Protein AF-A0A9P6BZN3-F1 (afdb_monomer_lite)

InterPro domains:
  IPR002889 Carbohydrate-binding WSC [PF01822] (1-63)
  IPR002889 Carbohydrate-binding WSC [PF01822] (89-173)
  IPR002889 Carbohydrate-binding WSC [PS51212] (1-73)
  IPR002889 Carbohydrate-binding WSC [PS51212] (86-183)
  IPR002889 Carbohydrate-binding WSC [SM00321] (86-183)
  IPR051836 Kremen receptor [PTHR24269] (87-193)

Sequence (244 aa):
MTPEVCIVDCGGDGFSYAGVEFGGVRFPFLVRCDHLIANKNLTTDQSQCNMACVGNASETCGAGNRIDIWHDPTVPDPTITTQIGPWKYLGCFADSTSKRILDNPVSVGGILTPQKCFDACKAQGYGVAGLEFASECWCDKFLYLPGDPVPTEEETQFCSMTCNGDSTQFCGGSAYVEIYLDTSVTSVDGCLDLTPRWDFTVKVGLRGSASDANMSATVIRQTDGFGEYLLAVRFRSESRTMSC

Radius of gyration: 33.0 Å; chains: 1; bounding box: 66×51×107 Å

pLDDT: mean 81.7, std 14.54, range [38.84, 97.44]

Structure (mmCIF, N/CA/C/O backbone):
data_AF-A0A9P6BZN3-F1
#
_entry.id   AF-A0A9P6BZN3-F1
#
loop_
_atom_site.group_PDB
_atom_site.id
_atom_site.type_symbol
_atom_site.label_atom_id
_atom_site.label_alt_id
_atom_site.label_comp_id
_atom_site.label_asym_id
_atom_site.label_entity_id
_atom_site.label_seq_id
_atom_site.pdbx_PDB_ins_code
_atom_site.Cartn_x
_atom_site.Cartn_y
_atom_site.Cartn_z
_atom_site.occupancy
_atom_site.B_iso_or_equiv
_atom_site.auth_seq_id
_atom_site.auth_comp_id
_atom_site.auth_asym_id
_atom_site.auth_atom_id
_atom_site.pdbx_PDB_model_num
ATOM 1 N N . MET A 1 1 ? 19.358 -7.861 -25.575 1.00 82.44 1 MET A N 1
ATOM 2 C CA . MET A 1 1 ? 18.096 -7.194 -25.205 1.00 82.44 1 MET A CA 1
ATOM 3 C C . MET A 1 1 ? 18.071 -5.834 -25.884 1.00 82.44 1 MET A C 1
ATOM 5 O O . MET A 1 1 ? 19.154 -5.269 -26.014 1.00 82.44 1 MET A O 1
ATOM 9 N N . THR A 1 2 ? 16.912 -5.361 -26.343 1.00 89.00 2 THR A N 1
ATOM 10 C CA . THR A 1 2 ? 16.673 -3.952 -26.723 1.00 89.00 2 THR A CA 1
ATOM 11 C C . THR A 1 2 ? 15.698 -3.332 -25.717 1.00 89.00 2 THR A C 1
ATOM 13 O O . THR A 1 2 ? 15.044 -4.095 -24.991 1.00 89.00 2 THR A O 1
ATOM 16 N N . PRO A 1 3 ? 15.578 -1.998 -25.637 1.00 87.88 3 PRO A N 1
ATOM 17 C CA . PRO A 1 3 ? 14.581 -1.345 -24.799 1.00 87.88 3 PRO A CA 1
ATOM 18 C C . PRO A 1 3 ? 13.149 -1.814 -25.060 1.00 87.88 3 PRO A C 1
ATOM 20 O O . PRO A 1 3 ? 12.411 -2.068 -24.114 1.00 87.88 3 PRO A O 1
ATOM 23 N N . GLU A 1 4 ? 12.776 -2.011 -26.326 1.00 89.44 4 GLU A N 1
ATOM 24 C CA . GLU A 1 4 ? 11.419 -2.394 -26.739 1.00 89.44 4 GLU A CA 1
ATOM 25 C C . GLU A 1 4 ? 11.074 -3.799 -26.254 1.00 89.44 4 GLU A C 1
ATOM 27 O O . GLU A 1 4 ? 9.974 -4.047 -25.775 1.00 89.44 4 GLU A O 1
ATOM 32 N N . VAL A 1 5 ? 12.026 -4.729 -26.344 1.00 88.94 5 VAL A N 1
ATOM 33 C CA . VAL A 1 5 ? 11.823 -6.079 -25.806 1.00 88.94 5 VAL A CA 1
ATOM 34 C C . VAL A 1 5 ? 11.748 -6.029 -24.281 1.00 88.94 5 VAL A C 1
ATOM 36 O O . VAL A 1 5 ? 10.913 -6.701 -23.690 1.00 88.94 5 VAL A O 1
ATOM 39 N N . CYS A 1 6 ? 12.580 -5.205 -23.642 1.00 88.19 6 CYS A N 1
ATOM 40 C CA . CYS A 1 6 ? 12.607 -5.094 -22.188 1.00 88.19 6 CYS A CA 1
ATOM 41 C C . CYS A 1 6 ? 11.300 -4.532 -21.614 1.00 88.19 6 CYS A C 1
ATOM 43 O O . CYS A 1 6 ? 10.806 -5.047 -20.616 1.00 88.19 6 CYS A O 1
ATOM 45 N N . ILE A 1 7 ? 10.746 -3.488 -22.234 1.00 89.75 7 ILE A N 1
ATOM 46 C CA . ILE A 1 7 ? 9.507 -2.867 -21.766 1.00 89.75 7 ILE A CA 1
ATOM 47 C C . ILE A 1 7 ? 8.293 -3.769 -22.006 1.00 89.75 7 ILE A C 1
ATOM 49 O O . ILE A 1 7 ? 7.435 -3.866 -21.136 1.00 89.75 7 ILE A O 1
ATOM 53 N N . VAL A 1 8 ? 8.260 -4.510 -23.120 1.00 88.44 8 VAL A N 1
ATOM 54 C CA . VAL A 1 8 ? 7.207 -5.505 -23.383 1.00 88.44 8 VAL A CA 1
ATOM 55 C C . VAL A 1 8 ? 7.277 -6.670 -22.392 1.00 88.44 8 VAL A C 1
ATOM 57 O O . VAL A 1 8 ? 6.235 -7.100 -21.899 1.00 88.44 8 VAL A O 1
ATOM 60 N N . ASP A 1 9 ? 8.481 -7.158 -22.069 1.00 87.81 9 ASP A N 1
ATOM 61 C CA . ASP A 1 9 ? 8.670 -8.213 -21.065 1.00 87.81 9 ASP A CA 1
ATOM 62 C C . ASP A 1 9 ? 8.154 -7.748 -19.685 1.00 87.81 9 ASP A C 1
ATOM 64 O O . ASP A 1 9 ? 7.388 -8.468 -19.050 1.00 87.81 9 ASP A O 1
ATOM 68 N N . CYS A 1 10 ? 8.495 -6.526 -19.25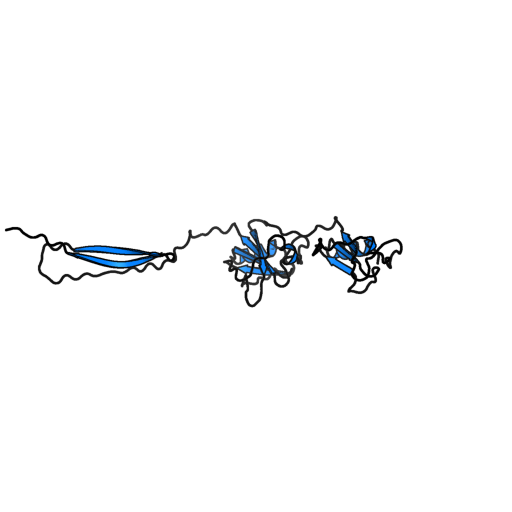1 1.00 88.81 10 CYS A N 1
ATOM 69 C CA . CYS A 1 10 ? 8.006 -5.958 -17.986 1.00 88.81 10 CYS A CA 1
ATOM 70 C C . CYS A 1 10 ? 6.483 -5.716 -17.987 1.00 88.81 10 CYS A C 1
ATOM 72 O O . CYS A 1 10 ? 5.807 -6.008 -16.998 1.00 88.81 10 CYS A O 1
ATOM 74 N N . GLY A 1 11 ? 5.923 -5.245 -19.104 1.00 85.88 11 GLY A N 1
ATOM 75 C CA . GLY A 1 11 ? 4.484 -5.021 -19.248 1.00 85.88 11 GLY A CA 1
ATOM 76 C C . GLY A 1 11 ? 3.656 -6.306 -19.164 1.00 85.88 11 GLY A C 1
ATOM 77 O O . GLY A 1 11 ? 2.522 -6.271 -18.688 1.00 85.88 11 GLY A O 1
ATOM 78 N N . GLY A 1 12 ? 4.225 -7.456 -19.548 1.00 82.69 12 GLY A N 1
ATOM 79 C CA . GLY A 1 12 ? 3.588 -8.770 -19.395 1.00 82.69 12 GLY A CA 1
ATOM 80 C C . GLY A 1 12 ? 3.275 -9.141 -17.941 1.00 82.69 12 GLY A C 1
ATOM 81 O O . GLY A 1 12 ? 2.284 -9.825 -17.688 1.00 82.69 12 GLY A O 1
ATOM 82 N N . ASP A 1 13 ? 4.068 -8.624 -17.002 1.00 79.25 13 ASP A N 1
ATOM 83 C CA . ASP A 1 13 ? 3.899 -8.808 -15.558 1.00 79.25 13 ASP A CA 1
ATOM 84 C C . ASP A 1 13 ? 3.218 -7.593 -14.884 1.00 79.25 13 ASP A C 1
ATOM 86 O O . ASP A 1 13 ? 3.110 -7.530 -13.660 1.00 79.25 13 ASP A O 1
ATOM 90 N N . GLY A 1 14 ? 2.724 -6.628 -15.673 1.00 83.19 14 GLY A N 1
ATOM 91 C CA . GLY A 1 14 ? 1.991 -5.451 -15.192 1.00 83.19 14 GLY A CA 1
ATOM 92 C C . GLY A 1 14 ? 2.862 -4.267 -14.760 1.00 83.19 14 GLY A C 1
ATOM 93 O O . GLY A 1 14 ? 2.340 -3.323 -14.167 1.00 83.19 14 GLY A O 1
ATOM 94 N N . PHE A 1 15 ? 4.166 -4.285 -15.042 1.00 88.25 15 PHE A N 1
ATOM 95 C CA . PHE A 1 15 ? 5.077 -3.177 -14.746 1.00 88.25 15 PHE A CA 1
ATOM 96 C C . PHE A 1 15 ? 5.115 -2.174 -15.904 1.00 88.25 15 PHE A C 1
ATOM 98 O O . PHE A 1 15 ? 5.393 -2.543 -17.044 1.00 88.25 15 PHE A O 1
ATOM 105 N N . SER A 1 16 ? 4.869 -0.898 -15.611 1.00 90.62 16 SER A N 1
ATOM 106 C CA . SER A 1 16 ? 4.901 0.195 -16.592 1.00 90.62 16 SER A CA 1
ATOM 107 C C . SER A 1 16 ? 6.309 0.727 -16.853 1.00 90.62 16 SER A C 1
ATOM 109 O O . SER A 1 16 ? 6.530 1.397 -17.863 1.00 90.62 16 SER A O 1
ATOM 111 N N . TYR A 1 17 ? 7.280 0.412 -15.989 1.00 91.19 17 TYR A N 1
ATOM 112 C CA . TYR A 1 17 ? 8.670 0.825 -16.143 1.00 91.19 17 TYR A CA 1
ATOM 113 C C . TYR A 1 17 ? 9.604 -0.365 -16.332 1.00 91.19 17 TYR A C 1
ATOM 115 O O . TYR A 1 17 ? 9.522 -1.378 -15.635 1.00 91.19 17 TYR A O 1
ATOM 123 N N . ALA A 1 18 ? 10.561 -0.191 -17.240 1.00 91.81 18 ALA A N 1
ATOM 124 C CA . ALA A 1 18 ? 11.657 -1.118 -17.466 1.00 91.81 18 ALA A CA 1
ATOM 125 C C . ALA A 1 18 ? 12.996 -0.385 -17.409 1.00 91.81 18 ALA A C 1
ATOM 127 O O . ALA A 1 18 ? 13.207 0.616 -18.087 1.00 91.81 18 ALA A O 1
ATOM 128 N N . GLY A 1 19 ? 13.920 -0.901 -16.613 1.00 90.50 19 GLY A N 1
ATOM 129 C CA . GLY A 1 19 ? 15.273 -0.399 -16.462 1.00 90.50 19 GLY A CA 1
ATOM 130 C C . GLY A 1 19 ? 16.294 -1.369 -17.049 1.00 90.50 19 GLY A C 1
ATOM 131 O O . GLY A 1 19 ? 16.284 -2.556 -16.713 1.00 90.50 19 GLY A O 1
ATOM 132 N N . VAL A 1 20 ? 17.202 -0.866 -17.886 1.00 89.12 20 VAL A N 1
ATOM 133 C CA . VAL A 1 20 ? 18.304 -1.641 -18.481 1.00 89.12 20 VAL A CA 1
ATOM 134 C C . VAL A 1 20 ? 19.666 -1.078 -18.077 1.00 89.12 20 VAL A C 1
ATOM 136 O O . VAL A 1 20 ? 19.899 0.130 -18.117 1.00 89.12 20 VAL A O 1
ATOM 139 N N . GLU A 1 21 ? 20.583 -1.971 -17.703 1.00 88.94 21 GLU A N 1
ATOM 140 C CA . GLU A 1 21 ? 21.968 -1.639 -17.349 1.00 88.94 21 GLU A CA 1
ATOM 141 C C . GLU A 1 21 ? 22.965 -2.529 -18.121 1.00 88.94 21 GLU A C 1
ATOM 143 O O . GLU A 1 21 ? 22.621 -3.607 -18.622 1.00 88.94 21 GLU A O 1
ATOM 148 N N . PHE A 1 22 ? 24.225 -2.088 -18.217 1.00 86.62 22 PHE A N 1
ATOM 149 C CA . PHE A 1 22 ? 25.348 -2.845 -18.791 1.00 86.62 22 PHE A CA 1
ATOM 150 C C . PHE A 1 22 ? 25.120 -3.371 -20.222 1.00 86.62 22 PHE A C 1
ATOM 152 O O . PHE A 1 22 ? 25.553 -4.471 -20.572 1.00 86.62 22 PHE A O 1
ATOM 159 N N . GLY A 1 23 ? 24.452 -2.602 -21.083 1.00 79.44 23 GLY A N 1
ATOM 160 C CA . GLY A 1 23 ? 24.205 -3.005 -22.471 1.00 79.44 23 GLY A CA 1
ATOM 161 C C . GLY A 1 23 ? 23.076 -4.033 -22.623 1.00 79.44 23 GLY A C 1
ATOM 162 O O . GLY A 1 23 ? 22.936 -4.643 -23.682 1.00 79.44 23 GLY A O 1
ATOM 163 N N . GLY A 1 24 ? 22.262 -4.272 -21.588 1.00 66.69 24 GLY A N 1
ATOM 164 C CA . GLY A 1 24 ? 21.114 -5.182 -21.681 1.00 66.69 24 GLY A CA 1
ATOM 165 C C . GLY A 1 24 ? 21.516 -6.656 -21.817 1.00 66.69 24 GLY A C 1
ATOM 166 O O . GLY A 1 24 ? 20.858 -7.439 -22.516 1.00 66.69 24 GLY A O 1
ATOM 167 N N . VAL A 1 25 ? 22.629 -7.047 -21.191 1.00 69.69 25 VAL A N 1
ATOM 168 C CA . VAL A 1 25 ? 23.002 -8.458 -21.035 1.00 69.69 25 VAL A CA 1
ATOM 169 C C . VAL A 1 25 ? 21.960 -9.168 -20.160 1.00 69.69 25 VAL A C 1
ATOM 171 O O . VAL A 1 25 ? 21.601 -8.699 -19.083 1.00 69.69 25 VAL A O 1
ATOM 174 N N . ARG A 1 26 ? 21.450 -10.315 -20.627 1.00 62.03 26 ARG A N 1
ATOM 175 C CA . ARG A 1 26 ? 20.382 -11.081 -19.961 1.00 62.03 26 ARG A CA 1
ATOM 176 C C . ARG A 1 26 ? 20.947 -11.879 -18.776 1.00 62.03 26 ARG A C 1
ATOM 178 O O . ARG A 1 26 ? 20.980 -13.104 -18.797 1.00 62.03 26 ARG A O 1
ATOM 185 N N . PHE A 1 27 ? 21.429 -11.172 -17.760 1.00 56.41 27 PHE A N 1
ATOM 186 C CA . PHE A 1 27 ? 21.618 -11.716 -16.419 1.00 56.41 27 PHE A CA 1
ATOM 187 C C . PHE A 1 27 ? 20.397 -11.329 -15.576 1.00 56.41 27 PHE A C 1
ATOM 189 O O . PHE A 1 27 ? 19.911 -10.207 -15.721 1.00 56.41 27 PHE A O 1
ATOM 196 N N . PRO A 1 28 ? 19.919 -12.198 -14.667 1.00 57.00 28 PRO A N 1
ATOM 197 C CA . PRO A 1 28 ? 18.736 -11.923 -13.841 1.00 57.00 28 PRO A CA 1
ATOM 198 C C . PRO A 1 28 ? 18.862 -10.652 -12.980 1.00 57.00 28 PRO A C 1
ATOM 200 O O . PRO A 1 28 ? 17.872 -10.172 -12.449 1.00 57.00 28 PRO A O 1
ATOM 203 N N . PHE A 1 29 ? 20.064 -10.077 -12.869 1.00 56.66 29 PHE A N 1
ATOM 204 C CA . PHE A 1 29 ? 20.350 -8.876 -12.091 1.00 56.66 29 PHE A CA 1
ATOM 205 C C . PHE A 1 29 ? 20.478 -7.583 -12.907 1.00 56.66 29 PHE A C 1
ATOM 207 O O . PHE A 1 29 ? 20.809 -6.566 -12.303 1.00 56.66 29 PHE A O 1
ATOM 214 N N . LEU A 1 30 ? 20.228 -7.557 -14.222 1.00 70.75 30 LEU A N 1
ATOM 215 C CA . LEU A 1 30 ? 20.521 -6.375 -15.068 1.00 70.75 30 LEU A CA 1
ATOM 216 C C . LEU A 1 30 ? 19.317 -5.799 -15.834 1.00 70.75 30 LEU A C 1
ATOM 218 O O . LEU A 1 30 ? 19.445 -4.768 -16.491 1.00 70.75 30 LEU A O 1
ATOM 222 N N . VAL A 1 31 ? 18.152 -6.433 -15.693 1.00 78.12 31 VAL A N 1
ATOM 223 C CA . VAL A 1 31 ? 16.845 -5.852 -16.022 1.00 78.12 31 VAL A CA 1
ATOM 224 C C . VAL A 1 31 ? 16.124 -5.548 -14.709 1.00 78.12 31 VAL A C 1
ATOM 226 O O . VAL A 1 31 ? 16.233 -6.311 -13.743 1.00 78.12 31 VAL A O 1
ATOM 229 N N . ARG A 1 32 ? 15.443 -4.408 -14.636 1.00 86.69 32 ARG A N 1
ATOM 230 C CA . ARG A 1 32 ? 14.556 -4.031 -13.529 1.00 86.69 32 ARG A CA 1
ATOM 231 C C . ARG A 1 32 ? 13.180 -3.756 -14.110 1.00 86.69 32 ARG A C 1
ATOM 233 O O . ARG A 1 32 ? 13.092 -2.991 -15.058 1.00 86.69 32 ARG A O 1
ATOM 240 N N . CYS A 1 33 ? 12.145 -4.362 -13.554 1.00 87.81 33 CYS A N 1
ATOM 241 C CA . CYS A 1 33 ? 10.767 -3.995 -13.847 1.00 87.81 33 CYS A CA 1
ATOM 242 C C . CYS A 1 33 ? 10.197 -3.370 -12.583 1.00 87.81 33 CYS A C 1
ATOM 244 O O . CYS A 1 33 ? 10.441 -3.889 -11.492 1.00 87.81 33 CYS A O 1
ATOM 246 N N . ASP A 1 34 ? 9.508 -2.249 -12.724 1.00 88.12 34 ASP A N 1
ATOM 247 C CA . ASP A 1 34 ? 8.913 -1.558 -11.590 1.00 88.12 34 ASP A CA 1
ATOM 248 C C . ASP A 1 34 ? 7.615 -0.870 -12.010 1.00 88.12 34 ASP A C 1
ATOM 250 O O . ASP A 1 34 ? 7.374 -0.599 -13.189 1.00 88.12 34 ASP A O 1
ATOM 254 N N . HIS A 1 35 ? 6.759 -0.611 -11.033 1.00 85.56 35 HIS A N 1
ATOM 255 C CA . HIS A 1 35 ? 5.539 0.161 -11.232 1.00 85.56 35 HIS A CA 1
ATOM 256 C C . HIS A 1 35 ? 5.786 1.655 -11.027 1.00 85.56 35 HIS A C 1
ATOM 258 O O . HIS A 1 35 ? 4.987 2.480 -11.459 1.00 85.56 35 HIS A O 1
ATOM 264 N N . LEU A 1 36 ? 6.879 2.010 -10.345 1.00 83.88 36 LEU A N 1
ATOM 265 C CA . LEU A 1 36 ? 7.232 3.381 -10.012 1.00 83.88 36 LEU A CA 1
ATOM 266 C C . LEU A 1 36 ? 8.745 3.584 -10.097 1.00 83.88 36 LEU A C 1
ATOM 268 O O . LEU A 1 36 ? 9.543 2.685 -9.853 1.00 83.88 36 LEU A O 1
ATOM 272 N N . ILE A 1 37 ? 9.161 4.819 -10.370 1.00 85.12 37 ILE A N 1
ATOM 273 C CA . ILE A 1 37 ? 10.572 5.201 -10.276 1.00 85.12 37 ILE A CA 1
ATOM 274 C C . ILE A 1 37 ? 10.840 5.739 -8.871 1.00 85.12 37 ILE A C 1
ATOM 276 O O . ILE A 1 37 ? 10.597 6.918 -8.585 1.00 85.12 37 ILE A O 1
ATOM 280 N N . ALA A 1 38 ? 11.392 4.891 -8.002 1.00 73.81 38 ALA A N 1
ATOM 281 C CA . ALA A 1 38 ? 11.943 5.342 -6.730 1.00 73.81 38 ALA A CA 1
ATOM 282 C C . ALA A 1 38 ? 13.080 6.352 -6.977 1.00 73.81 38 ALA A C 1
ATOM 284 O O . ALA A 1 38 ? 13.924 6.162 -7.853 1.00 73.81 38 ALA A O 1
ATOM 285 N N . ASN A 1 39 ? 13.128 7.429 -6.189 1.00 77.50 39 ASN A N 1
ATOM 286 C CA . ASN A 1 39 ? 14.175 8.455 -6.269 1.00 77.50 39 ASN A CA 1
ATOM 287 C C . ASN A 1 39 ? 14.320 9.129 -7.648 1.00 77.50 39 ASN A C 1
ATOM 289 O O . ASN A 1 39 ? 15.438 9.358 -8.114 1.00 77.50 39 ASN A O 1
ATOM 293 N N . LYS A 1 40 ? 13.206 9.532 -8.275 1.00 77.12 40 LYS A N 1
ATOM 294 C CA . LYS A 1 40 ? 13.181 10.277 -9.555 1.00 77.12 40 LYS A CA 1
ATOM 295 C C . LYS A 1 40 ? 14.106 11.509 -9.603 1.00 77.12 40 LYS A C 1
ATOM 297 O O . LYS A 1 40 ? 14.452 11.974 -10.680 1.00 77.12 40 LYS A O 1
ATOM 302 N N . ASN A 1 41 ? 14.542 12.018 -8.451 1.00 79.56 41 ASN A N 1
ATOM 303 C CA . ASN A 1 41 ? 15.474 13.141 -8.328 1.00 79.56 41 ASN A CA 1
ATOM 304 C C . ASN A 1 41 ? 16.951 12.780 -8.598 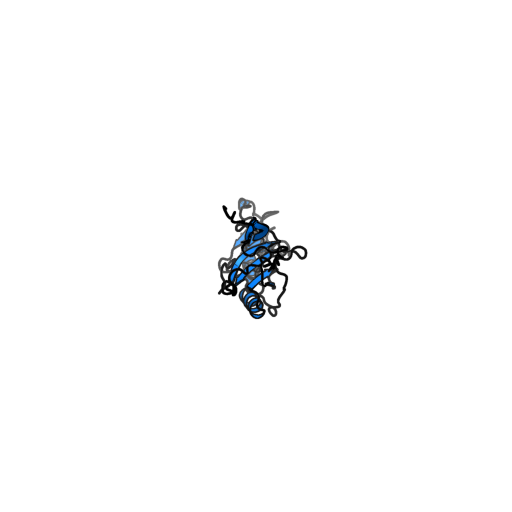1.00 79.56 41 ASN A C 1
ATOM 306 O O . ASN A 1 41 ? 17.786 13.677 -8.663 1.00 79.56 41 ASN A O 1
ATOM 310 N N . LEU A 1 42 ? 17.299 11.497 -8.753 1.00 83.75 42 LEU A N 1
ATOM 311 C CA . LEU A 1 42 ? 18.674 11.027 -8.993 1.00 83.75 42 LEU A CA 1
ATOM 312 C C . LEU A 1 42 ? 19.038 10.930 -10.487 1.00 83.75 42 LEU A C 1
ATOM 314 O O . LEU A 1 42 ? 19.849 10.094 -10.885 1.00 83.75 42 LEU A O 1
ATOM 318 N N . THR A 1 43 ? 18.451 11.776 -11.333 1.00 84.94 43 THR A N 1
ATOM 319 C CA . THR A 1 43 ? 18.752 11.809 -12.771 1.00 84.94 43 THR A CA 1
ATOM 320 C C . THR A 1 43 ? 20.149 12.363 -13.049 1.00 84.94 43 THR A C 1
ATOM 322 O O . THR A 1 43 ? 20.595 13.311 -12.402 1.00 84.94 43 THR A O 1
ATOM 325 N N . THR A 1 44 ? 20.809 11.823 -14.071 1.00 87.62 44 THR A N 1
ATOM 326 C CA . THR A 1 44 ? 22.060 12.350 -14.631 1.00 87.62 44 THR A CA 1
ATOM 327 C C . THR A 1 44 ? 21.896 12.605 -16.131 1.00 87.62 44 THR A C 1
ATOM 329 O O . THR A 1 44 ? 20.837 12.344 -16.697 1.00 87.62 44 THR A O 1
ATOM 332 N N . ASP A 1 45 ? 22.934 13.125 -16.777 1.00 90.06 45 ASP A N 1
ATOM 333 C CA . ASP A 1 45 ? 22.945 13.343 -18.222 1.00 90.06 45 ASP A CA 1
ATOM 334 C C . ASP A 1 45 ? 22.854 12.012 -18.997 1.00 90.06 45 ASP A C 1
ATOM 336 O O . ASP A 1 45 ? 23.598 11.071 -18.704 1.00 90.06 45 ASP A O 1
ATOM 340 N N . GLN A 1 46 ? 21.982 11.954 -20.013 1.00 87.94 46 GLN A N 1
ATOM 341 C CA . GLN A 1 46 ? 21.743 10.760 -20.840 1.00 87.94 46 GLN A CA 1
ATOM 342 C C . GLN A 1 46 ? 23.016 10.237 -21.519 1.00 87.94 46 GLN A C 1
ATOM 344 O O . GLN A 1 46 ? 23.146 9.042 -21.767 1.00 87.94 46 GLN A O 1
ATOM 349 N N . SER A 1 47 ? 24.002 11.099 -21.779 1.00 90.12 47 SER A N 1
ATOM 350 C CA . SER A 1 47 ? 25.300 10.685 -22.326 1.00 90.12 47 SER A CA 1
ATOM 351 C C . SER A 1 47 ? 26.091 9.755 -21.400 1.00 90.12 47 SER A C 1
ATOM 353 O O . SER A 1 47 ? 27.028 9.099 -21.857 1.00 90.12 47 SER A O 1
ATOM 355 N N . GLN A 1 48 ? 25.730 9.671 -20.114 1.00 91.81 48 GLN A N 1
ATOM 356 C CA . GLN A 1 48 ? 26.313 8.714 -19.174 1.00 91.81 48 GLN A CA 1
ATOM 357 C C . GLN A 1 48 ? 25.728 7.304 -19.314 1.00 91.81 48 GLN A C 1
ATOM 359 O O . GLN A 1 48 ? 26.321 6.368 -18.787 1.00 91.81 48 GLN A O 1
ATOM 364 N N . CYS A 1 49 ? 24.622 7.139 -20.037 1.00 91.25 49 CYS A N 1
ATOM 365 C CA . CYS A 1 49 ? 24.042 5.856 -20.412 1.00 91.25 49 CYS A CA 1
ATOM 366 C C . CYS A 1 49 ? 24.424 5.525 -21.859 1.00 91.25 49 CYS A C 1
ATOM 368 O O . CYS A 1 49 ? 23.620 5.633 -22.776 1.00 91.25 49 CYS A O 1
ATOM 370 N N . ASN A 1 50 ? 25.696 5.209 -22.098 1.00 91.88 50 ASN A N 1
ATOM 371 C CA . ASN A 1 50 ? 26.258 5.106 -23.449 1.00 91.88 50 ASN A CA 1
ATOM 372 C C . ASN A 1 50 ? 26.669 3.686 -23.863 1.00 91.88 50 ASN A C 1
ATOM 374 O O . ASN A 1 50 ? 27.320 3.516 -24.896 1.00 91.88 50 ASN A O 1
ATOM 378 N N . MET A 1 51 ? 26.321 2.659 -23.085 1.00 92.44 51 MET A N 1
ATOM 379 C CA . MET A 1 51 ? 26.568 1.282 -23.500 1.00 92.44 51 MET A CA 1
ATOM 380 C C . MET A 1 51 ? 25.543 0.861 -24.545 1.00 92.44 51 MET A C 1
ATOM 382 O O . MET A 1 51 ? 24.339 0.932 -24.316 1.00 92.44 51 MET A O 1
ATOM 386 N N . ALA A 1 52 ? 26.041 0.381 -25.682 1.00 92.62 52 ALA A N 1
ATOM 387 C CA . ALA A 1 52 ? 25.208 -0.143 -26.751 1.00 92.62 52 ALA A CA 1
ATOM 388 C C . ALA A 1 52 ? 24.416 -1.377 -26.287 1.00 92.62 52 ALA A C 1
ATOM 390 O O . ALA A 1 52 ? 24.955 -2.250 -25.595 1.00 92.62 52 ALA A O 1
ATOM 391 N N . CYS A 1 53 ? 23.153 -1.475 -26.692 1.00 91.31 53 CYS A N 1
ATOM 392 C CA . CYS A 1 53 ? 22.328 -2.640 -26.398 1.00 91.31 53 CYS A CA 1
ATOM 393 C C . CYS A 1 53 ? 22.827 -3.891 -27.146 1.00 91.31 53 CYS A C 1
ATOM 395 O O . CYS A 1 53 ? 23.099 -3.856 -28.345 1.00 91.31 53 CYS A O 1
ATOM 397 N N . VAL A 1 54 ? 22.861 -5.049 -26.474 1.00 90.06 54 VAL A N 1
ATOM 398 C CA . VAL A 1 54 ? 23.229 -6.346 -27.086 1.00 90.06 54 VAL A CA 1
ATOM 399 C C . VAL A 1 54 ? 22.285 -6.724 -28.235 1.00 90.06 54 VAL A C 1
ATOM 401 O O . VAL A 1 54 ? 22.693 -7.417 -29.162 1.00 90.06 54 VAL A O 1
ATOM 404 N N . GLY A 1 55 ? 21.012 -6.317 -28.158 1.00 88.19 55 GLY A N 1
ATOM 405 C CA . GLY A 1 55 ? 20.018 -6.597 -29.200 1.00 88.19 55 GLY A CA 1
ATOM 406 C C . GLY A 1 55 ? 20.071 -5.641 -30.394 1.00 88.19 55 GLY A C 1
ATOM 407 O O . GLY A 1 55 ? 19.662 -6.030 -31.483 1.00 88.19 55 GLY A O 1
ATOM 408 N N . ASN A 1 56 ? 20.584 -4.424 -30.197 1.00 91.06 56 ASN A N 1
ATOM 409 C CA . ASN A 1 56 ? 20.683 -3.391 -31.221 1.00 91.06 56 ASN A CA 1
ATOM 410 C C . ASN A 1 56 ? 21.770 -2.375 -30.837 1.00 91.06 56 ASN A C 1
ATOM 412 O O . ASN A 1 56 ? 21.600 -1.577 -29.920 1.00 91.06 56 ASN A O 1
ATOM 416 N N . ALA A 1 57 ? 22.885 -2.365 -31.567 1.00 92.44 57 ALA A N 1
ATOM 417 C CA . ALA A 1 57 ? 24.010 -1.492 -31.238 1.00 92.44 57 ALA A CA 1
ATOM 418 C C . ALA A 1 57 ? 23.746 0.009 -31.492 1.00 92.44 57 ALA A C 1
ATOM 420 O O . ALA A 1 57 ? 24.582 0.838 -31.135 1.00 92.44 57 ALA A O 1
ATOM 421 N N . SER A 1 58 ? 22.626 0.364 -32.130 1.00 92.62 58 SER A N 1
ATOM 422 C CA . SER A 1 58 ? 22.207 1.755 -32.353 1.00 92.62 58 SER A CA 1
ATOM 423 C C . SER A 1 58 ? 21.421 2.359 -31.185 1.00 92.62 58 SER A C 1
ATOM 425 O O . SER A 1 58 ? 21.155 3.557 -31.204 1.00 92.62 58 SER A O 1
ATOM 427 N N . GLU A 1 59 ? 21.069 1.559 -30.180 1.00 90.56 59 GLU A N 1
ATOM 428 C CA . GLU A 1 59 ? 20.350 1.983 -28.976 1.00 90.56 59 GLU A CA 1
ATOM 429 C C . GLU A 1 59 ? 21.261 1.950 -27.747 1.00 90.56 59 GLU A C 1
ATOM 431 O O . GLU A 1 59 ? 22.261 1.222 -27.711 1.00 90.56 59 GLU A O 1
ATOM 436 N N . THR A 1 60 ? 20.893 2.718 -26.720 1.00 91.25 60 THR A N 1
ATOM 437 C CA . THR A 1 60 ? 21.586 2.745 -25.430 1.00 91.25 60 THR A CA 1
ATOM 438 C C . THR A 1 60 ? 20.851 1.914 -24.384 1.00 91.25 60 THR A C 1
ATOM 440 O O . THR A 1 60 ? 19.624 1.924 -24.304 1.00 91.25 60 THR A O 1
ATOM 443 N N . CYS A 1 61 ? 21.619 1.172 -23.589 1.00 91.38 61 CYS A N 1
ATOM 444 C CA . CYS A 1 61 ? 21.128 0.304 -22.526 1.00 91.38 61 CYS A CA 1
ATOM 445 C C . CYS A 1 61 ? 21.932 0.536 -21.236 1.00 91.38 61 CYS A C 1
ATOM 447 O O . CYS A 1 61 ? 22.584 -0.378 -20.711 1.00 91.38 61 CYS A O 1
ATOM 449 N N . GLY A 1 62 ? 21.919 1.780 -20.753 1.00 90.56 62 GLY A N 1
ATOM 450 C CA . GLY A 1 62 ? 22.584 2.191 -19.519 1.00 90.56 62 GLY A CA 1
ATOM 451 C C . GLY A 1 62 ? 24.112 2.262 -19.624 1.00 90.56 62 GLY A C 1
ATOM 452 O O . GLY A 1 62 ? 24.688 2.401 -20.703 1.00 90.56 62 GLY A O 1
ATOM 453 N N . ALA A 1 63 ? 24.786 2.190 -18.478 1.00 91.00 63 ALA A N 1
ATOM 454 C CA . ALA A 1 63 ? 26.232 2.030 -18.318 1.00 91.00 63 ALA A CA 1
ATOM 455 C C . ALA A 1 63 ? 26.550 1.484 -16.911 1.00 91.00 63 ALA A C 1
ATOM 457 O O . ALA A 1 63 ? 25.644 1.177 -16.146 1.00 91.00 63 ALA A O 1
ATOM 458 N N . GLY A 1 64 ? 27.828 1.362 -16.535 1.00 88.25 64 GLY A N 1
ATOM 459 C CA . GLY A 1 64 ? 28.182 0.930 -15.178 1.00 88.25 64 GLY A CA 1
ATOM 460 C C . GLY A 1 64 ? 27.675 1.904 -14.105 1.00 88.25 64 GLY A C 1
ATOM 461 O O . GLY A 1 64 ? 28.102 3.060 -14.072 1.00 88.25 64 GLY A O 1
ATOM 462 N N . ASN A 1 65 ? 26.800 1.432 -13.210 1.00 86.88 65 ASN A N 1
ATOM 463 C CA . ASN A 1 65 ? 26.062 2.228 -12.221 1.00 86.88 65 ASN A CA 1
ATOM 464 C C . ASN A 1 65 ? 25.141 3.291 -12.851 1.00 86.88 65 ASN A C 1
ATOM 466 O O . ASN A 1 65 ? 24.959 4.371 -12.275 1.00 86.88 65 ASN A O 1
ATOM 470 N N . ARG A 1 66 ? 24.622 3.047 -14.057 1.00 90.25 66 ARG A N 1
ATOM 471 C CA . ARG A 1 66 ? 23.710 3.949 -14.778 1.00 90.25 66 ARG A CA 1
ATOM 472 C C . ARG A 1 66 ? 22.630 3.135 -15.468 1.00 90.25 66 ARG A C 1
ATOM 474 O O . ARG A 1 66 ? 22.924 2.383 -16.389 1.00 90.25 66 ARG A O 1
ATOM 481 N N . ILE A 1 67 ? 21.389 3.305 -15.036 1.00 89.56 67 ILE A N 1
ATOM 482 C CA . ILE A 1 67 ? 20.243 2.588 -15.587 1.00 89.56 67 ILE A CA 1
ATOM 483 C C . ILE A 1 67 ? 19.478 3.499 -16.549 1.00 89.56 67 ILE A C 1
ATOM 485 O O . ILE A 1 67 ? 19.129 4.621 -16.184 1.00 89.56 67 ILE A O 1
ATOM 489 N N . ASP A 1 68 ? 19.230 3.022 -17.768 1.00 90.06 68 ASP A N 1
ATOM 490 C CA . ASP A 1 68 ? 18.267 3.658 -18.672 1.00 90.06 68 ASP A CA 1
ATOM 491 C C . ASP A 1 68 ? 16.873 3.157 -18.322 1.00 90.06 68 ASP A C 1
ATOM 493 O O . ASP A 1 68 ? 16.653 1.945 -18.285 1.00 90.06 68 ASP A O 1
ATOM 497 N N . ILE A 1 69 ? 15.947 4.080 -18.062 1.00 90.19 69 ILE A N 1
ATOM 498 C CA . ILE A 1 69 ? 14.569 3.768 -17.676 1.00 90.19 69 ILE A CA 1
ATOM 499 C C . ILE A 1 69 ? 13.631 4.104 -18.833 1.00 90.19 69 ILE A C 1
ATOM 501 O O . ILE A 1 69 ? 13.619 5.224 -19.342 1.00 90.19 69 ILE A O 1
ATOM 505 N N . TRP A 1 70 ? 12.811 3.130 -19.198 1.00 89.31 70 TRP A N 1
ATOM 506 C CA . TRP A 1 70 ? 11.794 3.190 -20.236 1.00 89.31 70 TRP A CA 1
ATOM 507 C C . TRP A 1 70 ? 10.416 3.067 -19.595 1.00 89.31 70 TRP A C 1
ATOM 509 O O . TRP A 1 70 ? 10.269 2.391 -18.579 1.00 89.31 70 TRP A O 1
ATOM 519 N N . HIS A 1 71 ? 9.422 3.730 -20.179 1.00 91.12 71 HIS A N 1
ATOM 520 C CA . HIS A 1 71 ? 8.056 3.777 -19.664 1.00 91.12 71 HIS A CA 1
ATOM 521 C C . HIS A 1 71 ? 7.066 3.416 -20.773 1.00 91.12 71 HIS A C 1
ATOM 523 O O . HIS A 1 71 ? 7.115 4.014 -21.852 1.00 91.12 71 HIS A O 1
ATOM 529 N N . ASP A 1 72 ? 6.172 2.468 -20.497 1.00 90.88 72 ASP A N 1
ATOM 530 C CA . ASP A 1 72 ? 5.041 2.122 -21.352 1.00 90.88 72 ASP A CA 1
ATOM 531 C C . ASP A 1 72 ? 3.754 2.744 -20.794 1.00 90.88 72 ASP A C 1
ATOM 533 O O . ASP A 1 72 ? 3.175 2.217 -19.845 1.00 90.88 72 ASP A O 1
ATOM 537 N N . PRO A 1 73 ? 3.251 3.832 -21.403 1.00 89.19 73 PRO A N 1
ATOM 538 C CA . PRO A 1 73 ? 2.048 4.506 -20.930 1.00 89.19 73 PRO A CA 1
ATOM 539 C C . PRO A 1 73 ? 0.759 3.706 -21.184 1.00 89.19 73 PRO A C 1
ATOM 541 O O . PRO A 1 73 ? -0.322 4.170 -20.822 1.00 89.19 73 PRO A O 1
ATOM 544 N N . THR A 1 74 ? 0.829 2.561 -21.871 1.00 89.12 74 THR A N 1
ATOM 545 C CA . THR A 1 74 ? -0.329 1.685 -22.094 1.00 89.12 74 THR A CA 1
ATOM 546 C C . THR A 1 74 ? -0.610 0.770 -20.905 1.00 89.12 74 THR A C 1
ATOM 548 O O . THR A 1 74 ? -1.744 0.310 -20.757 1.00 89.12 74 THR A O 1
ATOM 551 N N . VAL A 1 75 ? 0.384 0.560 -20.037 1.00 86.38 75 VAL A N 1
ATOM 552 C CA . VAL A 1 75 ? 0.230 -0.117 -18.749 1.00 86.38 75 VAL A CA 1
ATOM 553 C C . VAL A 1 75 ? -0.098 0.951 -17.699 1.00 86.38 75 VAL A C 1
ATOM 555 O O . VAL A 1 75 ? 0.713 1.849 -17.483 1.00 86.38 75 VAL A O 1
ATOM 558 N N . PRO A 1 76 ? -1.281 0.915 -17.062 1.00 85.12 76 PRO A N 1
ATOM 559 C CA . PRO A 1 76 ? -1.629 1.902 -16.048 1.00 85.12 76 PRO A CA 1
ATOM 560 C C . PRO A 1 76 ? -0.695 1.811 -14.841 1.00 85.12 76 PRO A C 1
ATOM 562 O O . PRO A 1 76 ? -0.524 0.730 -14.277 1.00 85.12 76 PRO A O 1
ATOM 565 N N . ASP A 1 77 ? -0.161 2.954 -14.410 1.00 86.31 77 ASP A N 1
ATOM 566 C CA . ASP A 1 77 ? 0.535 3.045 -13.130 1.00 86.31 77 ASP A CA 1
ATOM 567 C C . ASP A 1 77 ? -0.454 2.724 -11.991 1.00 86.31 77 ASP A C 1
ATOM 569 O O . ASP A 1 77 ? -1.569 3.268 -11.971 1.00 86.31 77 ASP A O 1
ATOM 573 N N . PRO A 1 78 ? -0.083 1.859 -11.035 1.00 88.06 78 PRO A N 1
ATOM 574 C CA . PRO A 1 78 ? -0.899 1.612 -9.862 1.00 88.06 78 PRO A CA 1
ATOM 575 C C . PRO A 1 78 ? -1.030 2.867 -9.007 1.00 88.06 78 PRO A C 1
ATOM 577 O O . PRO A 1 78 ? -0.139 3.717 -8.934 1.00 88.06 78 PRO A O 1
ATOM 580 N N . THR A 1 79 ? -2.174 2.979 -8.343 1.00 86.38 79 THR A N 1
ATOM 581 C CA . THR A 1 79 ? -2.496 4.138 -7.511 1.00 86.38 79 THR A CA 1
ATOM 582 C C . THR A 1 79 ? -3.025 3.705 -6.154 1.00 86.38 79 THR A C 1
ATOM 584 O O . THR A 1 79 ? -3.611 2.633 -6.006 1.00 86.38 79 THR A O 1
ATOM 587 N N . ILE A 1 80 ? -2.838 4.573 -5.158 1.00 85.19 80 ILE A N 1
ATOM 588 C CA . ILE A 1 80 ? -3.546 4.466 -3.884 1.00 85.19 80 ILE A CA 1
ATOM 589 C C . ILE A 1 80 ? -4.967 4.975 -4.123 1.00 85.19 80 ILE A C 1
ATOM 591 O O . ILE A 1 80 ? -5.190 6.177 -4.313 1.00 85.19 80 ILE A O 1
ATOM 595 N N . THR A 1 81 ? -5.946 4.075 -4.120 1.00 82.31 81 THR A N 1
ATOM 596 C CA . THR A 1 81 ? -7.344 4.482 -4.260 1.00 82.31 81 THR A CA 1
ATOM 597 C C . THR A 1 81 ? -7.870 4.983 -2.927 1.00 82.31 81 THR A C 1
ATOM 599 O O . THR A 1 81 ? -8.114 4.221 -1.999 1.00 82.31 81 THR A O 1
ATOM 602 N N . THR A 1 82 ? -8.113 6.289 -2.836 1.00 90.38 82 THR A N 1
ATOM 603 C CA . THR A 1 82 ? -8.513 6.928 -1.573 1.00 90.38 82 THR A CA 1
ATOM 604 C C . THR A 1 82 ? -9.915 6.543 -1.089 1.00 90.38 82 THR A C 1
ATOM 606 O O . THR A 1 82 ? -10.225 6.723 0.092 1.00 90.38 82 THR A O 1
ATOM 609 N N . GLN A 1 83 ? -10.763 6.008 -1.975 1.00 93.06 83 GLN A N 1
ATOM 610 C CA . GLN A 1 83 ? -12.128 5.592 -1.659 1.00 93.06 83 GLN A CA 1
ATOM 611 C C . GLN A 1 83 ? -12.587 4.417 -2.537 1.00 93.06 83 GLN A C 1
ATOM 613 O O . GLN A 1 83 ? -12.631 4.536 -3.761 1.00 93.06 83 GLN A O 1
ATOM 618 N N . ILE A 1 84 ? -13.034 3.323 -1.915 1.00 92.75 84 ILE A N 1
ATOM 619 C CA . ILE A 1 84 ? -13.635 2.162 -2.591 1.00 92.75 84 ILE A CA 1
ATOM 620 C C . ILE A 1 84 ? -14.968 1.836 -1.915 1.00 92.75 84 ILE A C 1
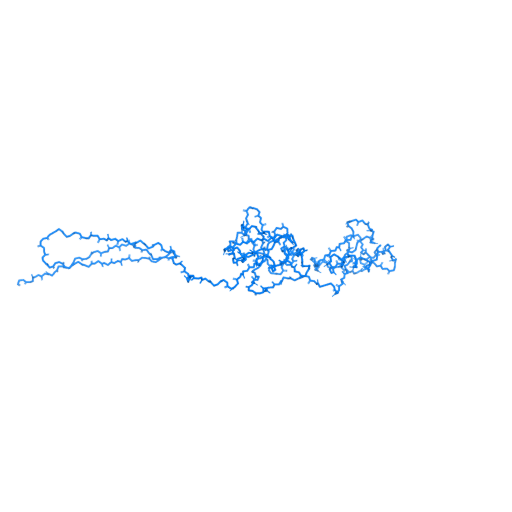ATOM 622 O O . ILE A 1 84 ? -15.025 1.318 -0.799 1.00 92.75 84 ILE A O 1
ATOM 626 N N . GLY A 1 85 ? -16.079 2.166 -2.578 1.00 93.00 85 GLY A N 1
ATOM 627 C CA . GLY A 1 85 ? -17.402 2.035 -1.966 1.00 93.00 85 GLY A CA 1
ATOM 628 C C . GLY A 1 85 ? -17.476 2.838 -0.655 1.00 93.00 85 GLY A C 1
ATOM 629 O O . GLY A 1 85 ? -17.167 4.030 -0.677 1.00 93.00 85 GLY A O 1
ATOM 630 N N . PRO A 1 86 ? -17.869 2.238 0.487 1.00 92.75 86 PRO A N 1
ATOM 631 C CA . PRO A 1 86 ? -17.881 2.930 1.774 1.00 92.75 86 PRO A CA 1
ATOM 632 C C . PRO A 1 86 ? -16.506 2.969 2.467 1.00 92.75 86 PRO A C 1
ATOM 634 O O . PRO A 1 86 ? -16.386 3.590 3.521 1.00 92.75 86 PRO A O 1
ATOM 637 N N . TRP A 1 87 ? -15.473 2.338 1.909 1.00 94.94 87 TRP A N 1
ATOM 638 C CA . TRP A 1 87 ? -14.150 2.254 2.522 1.00 94.94 87 TRP A CA 1
ATOM 639 C C . TRP A 1 87 ? -13.293 3.451 2.140 1.00 94.94 87 TRP A C 1
ATOM 641 O O . TRP A 1 87 ? -13.092 3.724 0.956 1.00 94.94 87 TRP A O 1
ATOM 651 N N . LYS A 1 88 ? -12.794 4.158 3.152 1.00 94.62 88 LYS A N 1
ATOM 652 C CA . LYS A 1 88 ? -11.940 5.334 3.009 1.00 94.62 88 LYS A CA 1
ATOM 653 C C . LYS A 1 88 ? -10.515 5.003 3.430 1.00 94.62 88 LYS A C 1
ATOM 655 O O . LYS A 1 88 ? -10.319 4.511 4.540 1.00 94.62 88 LYS A O 1
ATOM 660 N N . TYR A 1 89 ? -9.546 5.331 2.585 1.00 94.75 89 TYR A N 1
ATOM 661 C CA . TYR A 1 89 ? -8.124 5.224 2.903 1.00 94.75 89 TYR A CA 1
ATOM 662 C C . TYR A 1 89 ? -7.737 6.187 4.034 1.00 94.75 89 TYR A C 1
ATOM 664 O O . TYR A 1 89 ? -8.125 7.362 4.026 1.00 94.75 89 TYR A O 1
ATOM 672 N N . LEU A 1 90 ? -6.984 5.688 5.011 1.00 92.19 90 LEU A N 1
ATOM 673 C CA . LEU A 1 90 ? -6.487 6.455 6.153 1.00 92.19 90 LEU A CA 1
ATOM 674 C C . LEU A 1 90 ? -4.982 6.711 6.101 1.00 92.19 90 LEU A C 1
ATOM 676 O O . LEU A 1 90 ? -4.534 7.673 6.722 1.00 92.19 90 LEU A O 1
ATOM 680 N N . GLY A 1 91 ? -4.225 5.876 5.394 1.00 93.12 91 GLY A N 1
ATOM 681 C CA . GLY A 1 91 ? -2.782 6.032 5.268 1.00 93.12 91 GLY A CA 1
ATOM 682 C C . GLY A 1 91 ? -2.035 4.707 5.166 1.00 93.12 91 GLY A C 1
ATOM 683 O O . GLY A 1 91 ? -2.599 3.633 5.401 1.00 93.12 91 GLY A O 1
ATOM 684 N N . CYS A 1 92 ? -0.750 4.825 4.852 1.00 94.62 92 CYS A N 1
ATOM 685 C CA . CYS A 1 92 ? 0.233 3.754 4.895 1.00 94.62 92 CYS A CA 1
ATOM 686 C C . CYS A 1 92 ? 0.967 3.818 6.236 1.00 94.62 92 CYS A C 1
ATOM 688 O O . CYS A 1 92 ? 1.407 4.887 6.667 1.00 94.62 92 CYS A O 1
ATOM 690 N N . PHE A 1 93 ? 1.108 2.686 6.913 1.00 93.69 93 PHE A N 1
ATOM 691 C CA . PHE A 1 93 ? 1.696 2.632 8.248 1.00 93.69 93 PHE A CA 1
ATOM 692 C C . PHE A 1 93 ? 2.711 1.505 8.347 1.00 93.69 93 PHE A C 1
ATOM 694 O O . PHE A 1 93 ? 2.513 0.445 7.761 1.00 93.69 93 PHE A O 1
ATOM 701 N N . ALA A 1 94 ? 3.780 1.719 9.113 1.00 93.19 94 ALA A N 1
ATOM 702 C CA . ALA A 1 94 ? 4.744 0.662 9.400 1.00 93.19 94 ALA A CA 1
ATOM 703 C C . ALA A 1 94 ? 4.108 -0.426 10.281 1.00 93.19 94 ALA A C 1
ATOM 705 O O . ALA A 1 94 ? 3.642 -0.132 11.384 1.00 93.19 94 ALA A O 1
ATOM 706 N N . ASP A 1 95 ? 4.142 -1.675 9.823 1.00 92.50 95 ASP A N 1
ATOM 707 C CA . ASP A 1 95 ? 3.642 -2.843 10.546 1.00 92.50 95 ASP A CA 1
ATOM 708 C C . ASP A 1 95 ? 4.788 -3.780 10.947 1.00 92.50 95 ASP A C 1
ATOM 710 O O . ASP A 1 95 ? 5.831 -3.880 10.296 1.00 92.50 95 ASP A O 1
ATOM 714 N N . SER A 1 96 ? 4.626 -4.464 12.077 1.00 90.25 96 SER A N 1
ATOM 715 C CA . SER A 1 96 ? 5.536 -5.539 12.461 1.00 90.25 96 SER A CA 1
ATOM 716 C C . SER A 1 96 ? 4.855 -6.518 13.400 1.00 90.25 96 SER A C 1
ATOM 718 O O . SER A 1 96 ? 3.964 -6.159 14.165 1.00 90.25 96 SER A O 1
ATOM 720 N N . THR A 1 97 ? 5.387 -7.734 13.485 1.00 87.44 97 THR A N 1
ATOM 721 C CA . THR A 1 97 ? 4.911 -8.745 14.445 1.00 87.44 97 THR A CA 1
ATOM 722 C C . THR A 1 97 ? 5.018 -8.311 15.913 1.00 87.44 97 THR A C 1
ATOM 724 O O . THR A 1 97 ? 4.330 -8.868 16.762 1.00 87.44 97 THR A O 1
ATOM 727 N N . SER A 1 98 ? 5.865 -7.324 16.228 1.00 86.12 98 SER A N 1
ATOM 728 C CA . SER A 1 98 ? 6.013 -6.761 17.580 1.00 86.12 98 SER A CA 1
ATOM 729 C C . SER A 1 98 ? 5.110 -5.555 17.865 1.00 86.12 98 SER A C 1
ATOM 731 O O . SER A 1 98 ? 4.966 -5.160 19.022 1.00 86.12 98 SER A O 1
ATOM 733 N N . LYS A 1 99 ? 4.535 -4.953 16.819 1.00 85.19 99 LYS A N 1
ATOM 734 C CA . LYS A 1 99 ? 3.721 -3.731 16.854 1.00 85.19 99 LYS A CA 1
ATOM 735 C C . LYS A 1 99 ? 2.664 -3.795 15.752 1.00 85.19 99 LYS A C 1
ATOM 737 O O . LYS A 1 99 ? 2.670 -2.969 14.844 1.00 85.19 99 LYS A O 1
ATOM 742 N N . ARG A 1 100 ? 1.824 -4.826 15.809 1.00 89.06 100 ARG A N 1
ATOM 743 C CA . ARG A 1 100 ? 0.819 -5.071 14.781 1.00 89.06 100 ARG A CA 1
ATOM 744 C C . ARG A 1 100 ? -0.244 -3.974 14.815 1.00 89.06 100 ARG A C 1
ATOM 746 O O . ARG A 1 100 ? -0.673 -3.577 15.899 1.00 89.06 100 ARG A O 1
ATOM 753 N N . ILE A 1 101 ? -0.647 -3.478 13.650 1.00 90.50 101 ILE A N 1
ATOM 754 C CA . ILE A 1 101 ? -1.705 -2.464 13.529 1.00 90.50 101 ILE A CA 1
ATOM 755 C C . ILE A 1 101 ? -3.093 -3.109 13.540 1.00 90.50 101 ILE A C 1
ATOM 757 O O . ILE A 1 101 ? -4.013 -2.568 14.150 1.00 90.50 101 ILE A O 1
ATOM 761 N N . LEU A 1 102 ? -3.241 -4.267 12.890 1.00 93.38 102 LEU A N 1
ATOM 762 C CA . LEU A 1 102 ? -4.484 -5.039 12.833 1.00 93.38 102 LEU A CA 1
ATOM 763 C C . LEU A 1 102 ? -4.217 -6.495 13.218 1.00 93.38 102 LEU A C 1
ATOM 765 O O . LEU A 1 102 ? -3.359 -7.145 12.626 1.00 93.38 102 LEU A O 1
ATOM 769 N N . ASP A 1 103 ? -4.974 -7.033 14.170 1.00 92.88 103 ASP A N 1
ATOM 770 C CA . ASP A 1 103 ? -4.648 -8.335 14.769 1.00 92.88 103 ASP A CA 1
ATOM 771 C C . ASP A 1 103 ? -5.323 -9.534 14.086 1.00 92.88 103 ASP A C 1
ATOM 773 O O . ASP A 1 103 ? -4.947 -10.681 14.344 1.00 92.88 103 ASP A O 1
ATOM 777 N N . ASN A 1 104 ? -6.321 -9.308 13.222 1.00 95.38 104 ASN A N 1
ATOM 778 C CA . ASN A 1 104 ? -7.152 -10.387 12.679 1.00 95.38 104 ASN A CA 1
ATOM 779 C C . ASN A 1 104 ? -6.869 -10.610 11.182 1.00 95.38 104 ASN A C 1
ATOM 781 O O . ASN A 1 104 ? -7.464 -9.927 10.347 1.00 95.38 104 ASN A O 1
ATOM 785 N N . PRO A 1 105 ? -6.006 -11.570 10.804 1.00 95.62 105 PRO A N 1
ATOM 786 C CA . PRO A 1 105 ? -5.810 -11.920 9.404 1.00 95.62 105 PRO A CA 1
ATOM 787 C C . PRO A 1 105 ? -7.034 -12.666 8.868 1.00 95.62 105 PRO A C 1
ATOM 789 O O . PRO A 1 105 ? -7.602 -13.537 9.534 1.00 95.62 105 PRO A O 1
ATOM 792 N N . VAL A 1 106 ? -7.418 -12.366 7.632 1.00 95.88 106 VAL A N 1
ATOM 793 C CA . VAL A 1 106 ? -8.577 -12.955 6.961 1.00 95.88 106 VAL A CA 1
ATOM 794 C C . VAL A 1 106 ? -8.173 -13.526 5.608 1.00 95.88 106 VAL A C 1
ATOM 796 O O . VAL A 1 106 ? -7.503 -12.890 4.802 1.00 95.88 106 VAL A O 1
ATOM 799 N N . SER A 1 107 ? -8.615 -14.752 5.328 1.00 92.94 107 SER A N 1
ATOM 800 C CA . SER A 1 107 ? -8.392 -15.376 4.025 1.00 92.94 107 SER A CA 1
ATOM 801 C C . SER A 1 107 ? -9.440 -14.920 3.009 1.00 92.94 107 SER A C 1
ATOM 803 O O . SER A 1 107 ? -10.638 -15.057 3.245 1.00 92.94 107 SER A O 1
ATOM 805 N N . VAL A 1 108 ? -8.984 -14.452 1.844 1.00 91.31 108 VAL A N 1
ATOM 806 C CA . VAL A 1 108 ? -9.837 -14.020 0.717 1.00 91.31 108 VAL A CA 1
ATOM 807 C C . VAL A 1 108 ? -9.911 -15.047 -0.426 1.00 91.31 108 VAL A C 1
ATOM 809 O O . VAL A 1 108 ? -10.400 -14.743 -1.514 1.00 91.31 108 VAL A O 1
ATOM 812 N N . GLY A 1 109 ? -9.431 -16.277 -0.199 1.00 81.44 109 GLY A N 1
ATOM 813 C CA . GLY A 1 109 ? -9.553 -17.375 -1.166 1.00 81.44 109 GLY A CA 1
ATOM 814 C C . GLY A 1 109 ? -8.620 -17.279 -2.382 1.00 81.44 109 GLY A C 1
ATOM 815 O O . GLY A 1 109 ? -9.047 -17.538 -3.505 1.00 81.44 109 GLY A O 1
ATOM 816 N N . GLY A 1 110 ? -7.348 -16.929 -2.169 1.00 83.38 110 GLY A N 1
ATOM 817 C CA . GLY A 1 110 ? -6.310 -16.916 -3.204 1.00 83.38 110 GLY A CA 1
ATOM 818 C C . GLY A 1 110 ? -5.916 -15.502 -3.620 1.00 83.38 110 GLY A C 1
ATOM 819 O O . GLY A 1 110 ? -5.075 -14.885 -2.980 1.00 83.38 110 GLY A O 1
ATOM 820 N N . ILE A 1 111 ? -6.509 -15.014 -4.707 1.00 90.31 111 ILE A N 1
ATOM 821 C CA . ILE A 1 111 ? -6.154 -13.740 -5.340 1.00 90.31 111 ILE A CA 1
ATOM 822 C C . ILE A 1 111 ? -6.852 -12.564 -4.627 1.00 90.31 111 ILE A C 1
ATOM 824 O O . ILE A 1 111 ? -8.089 -12.475 -4.658 1.00 90.31 111 ILE A O 1
ATOM 828 N N . LEU A 1 112 ? -6.064 -11.671 -4.024 1.00 94.44 112 LEU A N 1
ATOM 829 C CA . LEU A 1 112 ? -6.465 -10.479 -3.280 1.00 94.44 112 LEU A CA 1
ATOM 830 C C . LEU A 1 112 ? -6.745 -9.299 -4.217 1.00 94.44 112 LEU A C 1
ATOM 832 O O . LEU A 1 112 ? -5.929 -8.926 -5.054 1.00 94.44 112 LEU A O 1
ATOM 836 N N . THR A 1 113 ? -7.897 -8.671 -4.008 1.00 94.62 113 THR A N 1
ATOM 837 C CA . THR A 1 113 ? -8.167 -7.294 -4.434 1.00 94.62 113 THR A CA 1
ATOM 838 C C . THR A 1 113 ? -8.616 -6.505 -3.203 1.00 94.62 113 THR A C 1
ATOM 840 O O . THR A 1 113 ? -9.151 -7.129 -2.273 1.00 94.62 113 THR A O 1
ATOM 843 N N . PRO A 1 114 ? -8.479 -5.165 -3.181 1.00 95.56 114 PRO A N 1
ATOM 844 C CA . PRO A 1 114 ? -8.946 -4.354 -2.056 1.00 95.56 114 PRO A CA 1
ATOM 845 C C . PRO A 1 114 ? -10.409 -4.655 -1.706 1.00 95.56 114 PRO A C 1
ATOM 847 O O . PRO A 1 114 ? -10.732 -4.995 -0.570 1.00 95.56 114 PRO A O 1
ATOM 850 N N . GLN A 1 115 ? -11.281 -4.685 -2.723 1.00 94.81 115 GLN A N 1
ATOM 851 C CA . GLN A 1 115 ? -12.707 -4.975 -2.554 1.00 94.81 115 GLN A CA 1
ATOM 852 C C . GLN A 1 115 ? -12.968 -6.337 -1.892 1.00 94.81 115 GLN A C 1
ATOM 854 O O . GLN A 1 115 ? -13.815 -6.430 -1.008 1.00 94.81 115 GLN A O 1
ATOM 859 N N . LYS A 1 116 ? -12.229 -7.393 -2.264 1.00 96.06 116 LYS A N 1
ATOM 860 C CA . LYS A 1 116 ? -12.392 -8.713 -1.634 1.00 96.06 116 LYS A CA 1
ATOM 861 C C . LYS A 1 116 ? -12.011 -8.699 -0.159 1.00 96.06 116 LYS A C 1
ATOM 863 O O . LYS A 1 116 ? -12.688 -9.346 0.636 1.00 96.06 116 LYS A O 1
ATOM 868 N N . CYS A 1 117 ? -10.941 -7.989 0.201 1.00 97.31 117 CYS A N 1
ATOM 869 C CA . CYS A 1 117 ? -10.557 -7.849 1.602 1.00 97.31 117 CYS A CA 1
ATOM 870 C C . CYS A 1 117 ? -11.638 -7.116 2.390 1.00 97.31 117 CYS A C 1
ATOM 872 O O . CYS A 1 117 ? -12.096 -7.594 3.423 1.00 97.31 117 CYS A O 1
ATOM 874 N N . PHE A 1 118 ? -12.119 -6.003 1.844 1.00 96.31 118 PHE A N 1
ATOM 875 C CA . PHE A 1 118 ? -13.160 -5.182 2.446 1.00 96.31 118 PHE A CA 1
ATOM 876 C C . PHE A 1 118 ? -14.461 -5.957 2.661 1.00 96.31 118 PHE A C 1
ATOM 878 O O . PHE A 1 118 ? -15.038 -5.915 3.749 1.00 96.31 118 PHE A O 1
ATOM 885 N N . ASP A 1 119 ? -14.892 -6.732 1.666 1.00 95.31 119 ASP A N 1
ATOM 886 C CA . ASP A 1 119 ? -16.067 -7.596 1.780 1.00 95.31 119 ASP A CA 1
ATOM 887 C C . ASP A 1 119 ? -15.866 -8.690 2.839 1.00 95.31 119 ASP A C 1
ATOM 889 O O . ASP A 1 119 ? -16.777 -8.968 3.623 1.00 95.31 119 ASP A O 1
ATOM 893 N N . ALA A 1 120 ? -14.669 -9.280 2.915 1.00 96.25 120 ALA A N 1
ATOM 894 C CA . ALA A 1 120 ? -14.343 -10.313 3.894 1.00 96.25 120 ALA A CA 1
ATOM 895 C C . ALA A 1 120 ? -14.264 -9.766 5.332 1.00 96.25 120 ALA A C 1
ATOM 897 O O . ALA A 1 120 ? -14.775 -10.409 6.256 1.00 96.25 120 ALA A O 1
ATOM 898 N N . CYS A 1 121 ? -13.693 -8.573 5.527 1.00 96.56 121 CYS A N 1
ATOM 899 C CA . CYS A 1 121 ? -13.697 -7.870 6.809 1.00 96.56 121 CYS A CA 1
ATOM 900 C C . CYS A 1 121 ? -15.132 -7.533 7.230 1.00 96.56 121 CYS A C 1
ATOM 902 O O . CYS A 1 121 ? -15.555 -7.858 8.345 1.00 96.56 121 CYS A O 1
ATOM 904 N N . LYS A 1 122 ? -15.927 -6.970 6.312 1.00 94.81 122 LYS A N 1
ATOM 905 C CA . LYS A 1 122 ? -17.325 -6.610 6.571 1.00 94.81 122 LYS A CA 1
ATOM 906 C C . LYS A 1 122 ? -18.180 -7.816 6.940 1.00 94.81 122 LYS A C 1
ATOM 908 O O . LYS A 1 122 ? -18.963 -7.742 7.885 1.00 94.81 122 LYS A O 1
ATOM 913 N N . ALA A 1 123 ? -18.016 -8.936 6.236 1.00 94.25 123 ALA A N 1
ATOM 914 C CA . ALA A 1 123 ? -18.741 -10.178 6.508 1.00 94.25 123 ALA A CA 1
ATOM 915 C C . ALA A 1 123 ? -18.477 -10.729 7.920 1.00 94.25 123 ALA A C 1
ATOM 917 O O . ALA A 1 123 ? -19.324 -11.427 8.476 1.00 94.25 123 ALA A O 1
ATOM 918 N N . GLN A 1 124 ? -17.333 -10.388 8.516 1.00 93.81 124 GLN A N 1
ATOM 919 C CA . GLN A 1 124 ? -16.959 -10.765 9.881 1.00 93.81 124 GLN A CA 1
ATOM 920 C C . GLN A 1 124 ? -17.255 -9.672 10.922 1.00 93.81 124 GLN A C 1
ATOM 922 O O . GLN A 1 124 ? -16.963 -9.843 12.106 1.00 93.81 124 GLN A O 1
ATOM 927 N N . GLY A 1 125 ? -17.885 -8.566 10.512 1.00 91.75 125 GLY A N 1
ATOM 928 C CA . GLY A 1 125 ? -18.261 -7.467 11.401 1.00 91.75 125 GLY A CA 1
ATOM 929 C C . GLY A 1 125 ? -17.097 -6.555 11.793 1.00 91.75 125 GLY A C 1
ATOM 930 O O . GLY A 1 125 ? -17.150 -5.931 12.854 1.00 91.75 125 GLY A O 1
ATOM 931 N N . TYR A 1 126 ? -16.052 -6.492 10.967 1.00 93.12 126 TYR A N 1
ATOM 932 C CA . TYR A 1 126 ? -14.933 -5.566 11.117 1.00 93.12 126 TYR A CA 1
ATOM 933 C C . TYR A 1 126 ? -15.192 -4.270 10.337 1.00 93.12 126 TYR A C 1
ATOM 935 O O . TYR A 1 126 ? -15.716 -4.304 9.223 1.00 93.12 126 TYR A O 1
ATOM 943 N N . GLY A 1 127 ? -14.834 -3.133 10.939 1.00 92.38 127 GLY A N 1
ATOM 944 C CA . GLY A 1 127 ? -14.966 -1.799 10.338 1.00 92.38 127 GLY A CA 1
ATOM 945 C C . GLY A 1 127 ? -13.644 -1.232 9.821 1.00 92.38 127 GLY A C 1
ATOM 946 O O . GLY A 1 127 ? -13.641 -0.198 9.163 1.00 92.38 127 GLY A O 1
ATOM 947 N N . VAL A 1 128 ? -12.530 -1.901 10.114 1.00 94.31 128 VAL A N 1
ATOM 948 C CA . VAL A 1 128 ? -11.181 -1.539 9.686 1.00 94.31 128 VAL A CA 1
ATOM 949 C C . VAL A 1 128 ? -10.619 -2.691 8.867 1.00 94.31 128 VAL A C 1
ATOM 951 O O . VAL A 1 128 ? -10.756 -3.853 9.257 1.00 94.31 128 VAL A O 1
ATOM 954 N N . ALA A 1 129 ? -10.003 -2.363 7.740 1.00 96.88 129 ALA A N 1
ATOM 955 C CA . ALA A 1 129 ? -9.342 -3.305 6.856 1.00 96.88 129 ALA A CA 1
ATOM 956 C C . ALA A 1 129 ? -7.921 -2.825 6.558 1.00 96.88 129 ALA A C 1
ATOM 958 O O . ALA A 1 129 ? -7.665 -1.622 6.502 1.00 96.88 129 ALA A O 1
ATOM 959 N N . GLY A 1 130 ? -7.020 -3.775 6.358 1.00 96.38 130 GLY A N 1
ATOM 960 C CA . GLY A 1 130 ? -5.630 -3.549 6.018 1.00 96.38 130 GLY A CA 1
ATOM 961 C C . GLY A 1 130 ? -5.189 -4.455 4.885 1.00 96.38 130 GLY A C 1
ATOM 962 O O . GLY A 1 130 ? -5.541 -5.636 4.858 1.00 96.38 130 GLY A O 1
ATOM 963 N N . LEU A 1 131 ? -4.423 -3.892 3.960 1.00 96.62 131 LEU A N 1
ATOM 964 C CA . LEU A 1 131 ? -3.805 -4.618 2.855 1.00 96.62 131 LEU A CA 1
ATOM 965 C C . LEU A 1 131 ? -2.294 -4.631 3.081 1.00 96.62 131 LEU A C 1
ATOM 967 O O . LEU A 1 131 ? -1.696 -3.568 3.252 1.00 96.62 131 LEU A O 1
ATOM 971 N N . GLU A 1 132 ? -1.693 -5.817 3.101 1.00 95.62 132 GLU A N 1
ATOM 972 C CA . GLU A 1 132 ? -0.254 -5.991 3.319 1.00 95.62 132 GLU A CA 1
ATOM 973 C C . GLU A 1 132 ? 0.320 -7.040 2.355 1.00 95.62 132 GLU A C 1
ATOM 975 O O . GLU A 1 132 ? -0.367 -7.967 1.912 1.00 95.62 132 GLU A O 1
ATOM 980 N N . PHE A 1 133 ? 1.599 -6.888 2.005 1.00 94.69 133 PHE A N 1
ATOM 981 C CA . PHE A 1 133 ? 2.379 -7.884 1.270 1.00 94.69 133 PHE A CA 1
ATOM 982 C C . PHE A 1 133 ? 1.723 -8.418 -0.019 1.00 94.69 133 PHE A C 1
ATOM 984 O O . PHE A 1 133 ? 1.770 -9.621 -0.304 1.00 94.69 133 PHE A O 1
ATOM 991 N N . ALA A 1 134 ? 1.075 -7.534 -0.792 1.00 93.75 134 ALA A N 1
ATOM 992 C CA . ALA A 1 134 ? 0.375 -7.821 -2.057 1.00 93.75 134 ALA A CA 1
ATOM 993 C C . ALA A 1 134 ? -0.804 -8.812 -1.981 1.00 93.75 134 ALA A C 1
ATOM 995 O O . ALA A 1 134 ? -1.535 -8.984 -2.961 1.00 93.75 134 ALA A O 1
ATOM 996 N N . SER A 1 135 ? -0.972 -9.522 -0.867 1.00 94.94 135 SER A N 1
ATOM 997 C CA . SER A 1 135 ? -1.788 -10.737 -0.804 1.00 94.94 135 SER A CA 1
ATOM 998 C C . SER A 1 135 ? -2.396 -11.019 0.567 1.00 94.94 135 SER A C 1
ATOM 1000 O O . SER A 1 135 ? -3.236 -11.915 0.682 1.00 94.94 135 SER A O 1
ATOM 1002 N N . GLU A 1 136 ? -2.040 -10.242 1.587 1.00 95.44 136 GLU A N 1
ATOM 1003 C CA . GLU A 1 136 ? -2.590 -10.370 2.926 1.00 95.44 136 GLU A CA 1
ATOM 1004 C C . GLU A 1 136 ? -3.733 -9.380 3.147 1.00 95.44 136 GLU A C 1
ATOM 1006 O O . GLU A 1 136 ? -3.688 -8.217 2.744 1.00 95.44 136 GLU A O 1
ATOM 1011 N N . CYS A 1 137 ? -4.775 -9.878 3.804 1.00 97.44 137 CYS A N 1
ATOM 1012 C CA . CYS A 1 137 ? -5.912 -9.092 4.242 1.00 97.44 137 CYS A CA 1
ATOM 1013 C C . CYS A 1 137 ? -5.989 -9.174 5.761 1.00 97.44 137 CYS A C 1
ATOM 1015 O O . CYS A 1 137 ? -6.057 -10.265 6.333 1.00 97.44 137 CYS A O 1
ATOM 1017 N N . TRP A 1 138 ? -6.002 -8.015 6.398 1.00 96.94 138 TRP A N 1
ATOM 1018 C CA . TRP A 1 138 ? -6.080 -7.861 7.839 1.00 96.94 138 TRP A CA 1
ATOM 1019 C C . TRP A 1 138 ? -7.326 -7.062 8.193 1.00 96.94 138 TRP A C 1
ATOM 1021 O O . TRP A 1 138 ? -7.730 -6.169 7.455 1.00 96.94 138 TRP A O 1
ATOM 1031 N N . CYS A 1 139 ? -7.960 -7.380 9.313 1.00 96.88 139 CYS A N 1
ATOM 1032 C CA . CYS A 1 139 ? -9.201 -6.748 9.726 1.00 96.88 139 CYS A CA 1
ATOM 1033 C C . CYS A 1 139 ? -9.176 -6.424 11.218 1.00 96.88 139 CYS A C 1
ATOM 1035 O O . CYS A 1 139 ? -8.555 -7.126 12.019 1.00 96.88 139 CYS A O 1
ATOM 1037 N N . ASP A 1 140 ? -9.911 -5.391 11.614 1.00 94.38 140 ASP A N 1
ATOM 1038 C CA . ASP A 1 140 ? -10.212 -5.146 13.019 1.00 94.38 140 ASP A CA 1
ATOM 1039 C C . ASP A 1 140 ? -11.505 -4.338 13.197 1.00 94.38 140 ASP A C 1
ATOM 1041 O O . ASP A 1 140 ? -12.084 -3.772 12.266 1.00 94.38 140 ASP A O 1
ATOM 1045 N N . LYS A 1 141 ? -12.023 -4.330 14.421 1.00 89.12 141 LYS A N 1
ATOM 1046 C CA . LYS A 1 141 ? -13.161 -3.501 14.820 1.00 89.12 141 LYS A CA 1
ATOM 1047 C C . LYS A 1 141 ? -12.708 -2.086 15.132 1.00 89.12 141 LYS A C 1
ATOM 1049 O O . LYS A 1 141 ? -13.474 -1.149 14.922 1.00 89.12 141 LYS A O 1
ATOM 1054 N N . PHE A 1 142 ? -11.486 -1.949 15.635 1.00 82.81 142 PHE A N 1
ATOM 1055 C CA . PHE A 1 142 ? -10.918 -0.685 16.069 1.00 82.81 142 PHE A CA 1
ATOM 1056 C C . PHE A 1 142 ? -9.515 -0.534 15.513 1.00 82.81 142 PHE A C 1
ATOM 1058 O O . PHE A 1 142 ? -8.764 -1.497 15.422 1.00 82.81 142 PHE A O 1
ATOM 1065 N N . LEU A 1 143 ? -9.161 0.697 15.173 1.00 80.75 143 LEU A N 1
ATOM 1066 C CA . LEU A 1 143 ? -7.816 1.008 14.739 1.00 80.75 143 LEU A CA 1
ATOM 1067 C C . LEU A 1 143 ? -6.961 1.325 15.969 1.00 80.75 143 LEU A C 1
ATOM 1069 O O . LEU A 1 143 ? -7.186 2.332 16.644 1.00 80.75 143 LEU A O 1
ATOM 1073 N N . TYR A 1 144 ? -5.988 0.466 16.255 1.00 74.19 144 TYR A N 1
ATOM 1074 C CA . TYR A 1 144 ? -4.892 0.767 17.166 1.00 74.19 144 TYR A CA 1
ATOM 1075 C C . TYR A 1 144 ? -3.686 1.139 16.303 1.00 74.19 144 TYR A C 1
ATOM 1077 O O . TYR A 1 144 ? -3.299 0.371 15.433 1.00 74.19 144 TYR A O 1
ATOM 1085 N N . LEU A 1 145 ? -3.111 2.330 16.498 1.00 73.81 145 LEU A N 1
ATOM 1086 C CA . LEU A 1 145 ? -1.969 2.815 15.708 1.00 73.81 145 LEU A CA 1
ATOM 1087 C C . LEU A 1 145 ? -0.680 2.806 16.544 1.00 73.81 145 LEU A C 1
ATOM 1089 O O . LEU A 1 145 ? -0.229 3.866 16.978 1.00 73.81 145 LEU A O 1
ATOM 1093 N N . PRO A 1 146 ? -0.083 1.632 16.827 1.00 69.81 146 PRO A N 1
ATOM 1094 C CA . PRO A 1 146 ? 1.230 1.557 17.460 1.00 69.81 146 PRO A CA 1
ATOM 1095 C C . PRO A 1 146 ? 2.378 1.797 16.467 1.00 69.81 146 PRO A C 1
ATOM 1097 O O . PRO A 1 146 ? 3.517 1.993 16.900 1.00 69.81 146 PRO A O 1
ATOM 1100 N N . GLY A 1 147 ? 2.094 1.715 15.162 1.00 69.19 147 GLY A N 1
ATOM 1101 C CA . GLY A 1 147 ? 3.027 1.971 14.069 1.00 69.19 147 GLY A CA 1
ATOM 1102 C C . GLY A 1 147 ? 3.038 3.439 13.647 1.00 69.19 147 GLY A C 1
ATOM 1103 O O . GLY A 1 147 ? 2.024 4.134 13.744 1.00 69.19 147 GLY A O 1
ATOM 1104 N N . ASP A 1 148 ? 4.194 3.904 13.173 1.00 81.31 148 ASP A N 1
ATOM 1105 C CA . ASP A 1 148 ? 4.350 5.273 12.687 1.00 81.31 148 ASP A CA 1
ATOM 1106 C C . ASP A 1 148 ? 3.696 5.419 11.297 1.00 81.31 148 ASP A C 1
ATOM 1108 O O . ASP A 1 148 ? 3.899 4.553 10.433 1.00 81.31 148 ASP A O 1
ATOM 1112 N N . PRO A 1 149 ? 2.911 6.488 11.056 1.00 89.12 149 PRO A N 1
ATOM 1113 C CA . PRO A 1 149 ? 2.392 6.782 9.728 1.00 89.12 149 PRO A CA 1
ATOM 1114 C C . PRO A 1 149 ? 3.541 7.139 8.787 1.00 89.12 149 PRO A C 1
ATOM 1116 O O . PRO A 1 149 ? 4.453 7.890 9.145 1.00 89.12 149 PRO A O 1
ATOM 1119 N N . VAL A 1 150 ? 3.462 6.646 7.559 1.00 90.38 150 VAL A N 1
ATOM 1120 C CA . VAL A 1 150 ? 4.337 7.078 6.474 1.00 90.38 150 VAL A CA 1
ATOM 1121 C C . VAL A 1 150 ? 3.897 8.478 6.021 1.00 90.38 150 VAL A C 1
ATOM 1123 O O . VAL A 1 150 ? 2.696 8.728 5.886 1.00 90.38 150 VAL A O 1
ATOM 1126 N N . PRO A 1 151 ? 4.826 9.425 5.791 1.00 89.56 151 PRO A N 1
ATOM 1127 C CA . PRO A 1 151 ? 4.482 10.718 5.209 1.00 89.56 151 PRO A CA 1
ATOM 1128 C C . PRO A 1 151 ? 3.777 10.553 3.856 1.00 89.56 151 PRO A C 1
ATOM 1130 O O . PRO A 1 151 ? 4.229 9.772 3.027 1.00 89.56 151 PRO A O 1
ATOM 1133 N N . THR A 1 152 ? 2.721 11.331 3.596 1.00 85.62 152 THR A N 1
ATOM 1134 C CA . THR A 1 152 ? 1.895 11.220 2.373 1.00 85.62 152 THR A CA 1
ATOM 1135 C C . THR A 1 152 ? 2.710 11.226 1.073 1.00 85.62 152 THR A C 1
ATOM 1137 O O . THR A 1 152 ? 2.446 10.447 0.166 1.00 85.62 152 THR A O 1
ATOM 1140 N N . GLU A 1 153 ? 3.750 12.059 0.997 1.00 83.94 153 GLU A N 1
ATOM 1141 C CA . GLU A 1 153 ? 4.625 12.175 -0.184 1.00 83.94 153 GLU A CA 1
ATOM 1142 C C . GLU A 1 153 ? 5.526 10.942 -0.416 1.00 83.94 153 GLU A C 1
ATOM 1144 O O . GLU A 1 153 ? 6.178 10.819 -1.453 1.00 83.94 153 GLU A O 1
ATOM 1149 N N . GLU A 1 154 ? 5.591 10.032 0.556 1.00 86.75 154 GLU A N 1
ATOM 1150 C CA . GLU A 1 154 ? 6.432 8.835 0.542 1.00 86.75 154 GLU A CA 1
ATOM 1151 C C . GLU A 1 154 ? 5.612 7.537 0.560 1.00 86.75 154 GLU A C 1
ATOM 1153 O O . GLU A 1 154 ? 6.188 6.461 0.421 1.00 86.75 154 GLU A O 1
ATOM 1158 N N . GLU A 1 155 ? 4.280 7.596 0.683 1.00 88.75 155 GLU A N 1
ATOM 1159 C CA . GLU A 1 155 ? 3.428 6.401 0.808 1.00 88.75 155 GLU A CA 1
ATOM 1160 C C . GLU A 1 155 ? 3.639 5.418 -0.341 1.00 88.75 155 GLU A C 1
ATOM 1162 O O . GLU A 1 155 ? 3.816 4.226 -0.103 1.00 88.75 155 GLU A O 1
ATOM 1167 N N . THR A 1 156 ? 3.743 5.918 -1.573 1.00 85.94 156 THR A N 1
ATOM 1168 C CA . THR A 1 156 ? 3.981 5.097 -2.769 1.00 85.94 156 THR A CA 1
ATOM 1169 C C . THR A 1 156 ? 5.397 4.519 -2.848 1.00 85.94 156 THR A C 1
ATOM 1171 O O . THR A 1 156 ? 5.721 3.842 -3.816 1.00 85.94 156 THR A O 1
ATOM 1174 N N . GLN A 1 157 ? 6.281 4.806 -1.889 1.00 87.19 157 GLN A N 1
ATOM 1175 C CA . GLN A 1 157 ? 7.588 4.151 -1.763 1.00 87.19 157 GLN A CA 1
ATOM 1176 C C . GLN A 1 157 ? 7.506 2.930 -0.842 1.00 87.19 157 GLN A C 1
ATOM 1178 O O . GLN A 1 157 ? 8.210 1.947 -1.067 1.00 87.19 157 GLN A O 1
ATOM 1183 N N . PHE A 1 158 ? 6.640 2.985 0.173 1.00 91.06 158 PHE A N 1
ATOM 1184 C CA . PHE A 1 158 ? 6.542 1.977 1.228 1.00 91.06 158 PHE A CA 1
ATOM 1185 C C . PHE A 1 158 ? 5.352 1.028 1.041 1.00 91.06 158 PHE A C 1
ATOM 1187 O O . PHE A 1 158 ? 5.520 -0.185 1.157 1.00 91.06 158 PHE A O 1
ATOM 1194 N N . CYS A 1 159 ? 4.179 1.558 0.692 1.00 93.75 159 CYS A N 1
ATOM 1195 C CA . CYS A 1 159 ? 2.995 0.805 0.284 1.00 93.75 159 CYS A CA 1
ATOM 1196 C C . CYS A 1 159 ? 2.901 0.780 -1.248 1.00 93.75 159 CYS A C 1
ATOM 1198 O O . CYS A 1 159 ? 2.060 1.437 -1.855 1.00 93.75 159 CYS A O 1
ATOM 1200 N N . SER A 1 160 ? 3.852 0.089 -1.874 1.00 91.50 160 SER A N 1
ATOM 1201 C CA . SER A 1 160 ? 4.062 0.080 -3.328 1.00 91.50 160 SER A CA 1
ATOM 1202 C C . SER A 1 160 ? 3.924 -1.304 -3.960 1.00 91.50 160 SER A C 1
ATOM 1204 O O . SER A 1 160 ? 4.118 -1.463 -5.167 1.00 91.50 160 SER A O 1
ATOM 1206 N N . MET A 1 161 ? 3.583 -2.326 -3.169 1.00 91.19 161 MET A N 1
ATOM 1207 C CA . MET A 1 161 ? 3.344 -3.665 -3.695 1.00 91.19 161 MET A CA 1
ATOM 1208 C C . MET A 1 161 ? 1.954 -3.719 -4.310 1.00 91.19 161 MET A C 1
ATOM 1210 O O . MET A 1 161 ? 0.958 -3.468 -3.636 1.00 91.19 161 MET A O 1
ATOM 1214 N N . THR A 1 162 ? 1.876 -4.063 -5.589 1.00 92.00 162 THR A N 1
ATOM 1215 C CA . THR A 1 162 ? 0.597 -4.230 -6.272 1.00 92.00 162 THR A CA 1
ATOM 1216 C C . THR A 1 162 ? -0.166 -5.433 -5.743 1.00 92.00 162 THR A C 1
ATOM 1218 O O . THR A 1 162 ? 0.416 -6.439 -5.336 1.00 92.00 162 THR A O 1
ATOM 1221 N N . CYS A 1 163 ? -1.493 -5.345 -5.741 1.00 93.19 163 CYS A N 1
ATOM 1222 C CA . CYS A 1 163 ? -2.328 -6.473 -5.361 1.00 93.19 163 CYS A CA 1
ATOM 1223 C C . CYS A 1 163 ? -2.133 -7.624 -6.353 1.00 93.19 163 CYS A C 1
ATOM 1225 O O . CYS A 1 163 ? -2.238 -7.436 -7.566 1.00 93.19 163 CYS A O 1
ATOM 1227 N N . ASN A 1 164 ? -1.956 -8.849 -5.857 1.00 92.31 164 ASN A N 1
ATOM 1228 C CA . ASN A 1 164 ? -1.789 -10.023 -6.724 1.00 92.31 164 ASN A CA 1
ATOM 1229 C C . ASN A 1 164 ? -3.037 -10.344 -7.582 1.00 92.31 164 ASN A C 1
ATOM 1231 O O . ASN A 1 164 ? -2.981 -11.215 -8.450 1.00 92.31 164 ASN A O 1
ATOM 1235 N N . GLY A 1 165 ? -4.163 -9.669 -7.329 1.00 91.69 165 GLY A N 1
ATOM 1236 C CA . GLY A 1 165 ? -5.395 -9.743 -8.110 1.00 91.69 165 GLY A CA 1
ATOM 1237 C C . GLY A 1 165 ? -5.811 -8.504 -8.860 1.00 91.69 165 GLY A C 1
ATOM 1238 O O . GLY A 1 165 ? -6.813 -8.561 -9.571 1.00 91.69 165 GLY A O 1
ATOM 1239 N N . ASP A 1 166 ? -5.092 -7.407 -8.676 1.00 90.12 166 ASP A N 1
ATOM 1240 C CA . ASP A 1 166 ? -5.360 -6.141 -9.336 1.00 90.12 166 ASP A CA 1
ATOM 1241 C C . ASP A 1 166 ? -4.074 -5.315 -9.349 1.00 90.12 166 ASP A C 1
ATOM 1243 O O . ASP A 1 166 ? -3.762 -4.599 -8.398 1.00 90.12 166 ASP A O 1
ATOM 1247 N N . SER A 1 167 ? -3.316 -5.418 -10.441 1.00 88.00 167 SER A N 1
ATOM 1248 C CA . SER A 1 167 ? -2.046 -4.707 -10.584 1.00 88.00 167 SER A CA 1
ATOM 1249 C C . SER A 1 167 ? -2.204 -3.190 -10.716 1.00 88.00 167 SER A C 1
ATOM 1251 O O . SER A 1 167 ? -1.203 -2.486 -10.778 1.00 88.00 167 SER A O 1
ATOM 1253 N N . THR A 1 168 ? -3.437 -2.671 -10.766 1.00 88.69 168 THR A N 1
ATOM 1254 C CA . THR A 1 168 ? -3.725 -1.228 -10.814 1.00 88.69 168 THR A CA 1
ATOM 1255 C C . THR A 1 168 ? -3.873 -0.605 -9.422 1.00 88.69 168 THR A C 1
ATOM 1257 O O . THR A 1 168 ? -4.043 0.609 -9.294 1.00 88.69 168 THR A O 1
ATOM 1260 N N . GLN A 1 169 ? -3.813 -1.427 -8.373 1.00 91.88 169 GLN A N 1
ATOM 1261 C CA . GLN A 1 169 ? -4.006 -1.041 -6.979 1.00 91.88 169 GLN A CA 1
ATOM 1262 C C . GLN A 1 169 ? -2.805 -1.476 -6.145 1.00 91.88 169 GLN A C 1
ATOM 1264 O O . GLN A 1 169 ? -2.250 -2.556 -6.366 1.00 91.88 169 GLN A O 1
ATOM 1269 N N . PHE A 1 170 ? -2.436 -0.663 -5.158 1.00 93.56 170 PHE A N 1
ATOM 1270 C CA . PHE A 1 170 ? -1.494 -1.085 -4.128 1.00 93.56 170 PHE A CA 1
ATOM 1271 C C . PHE A 1 170 ? -2.202 -1.888 -3.025 1.00 93.56 170 PHE A C 1
ATOM 1273 O O . PHE A 1 170 ? -3.399 -1.737 -2.773 1.00 93.56 170 PHE A O 1
ATOM 1280 N N . CYS A 1 171 ? -1.457 -2.822 -2.443 1.00 94.62 171 CYS A N 1
ATOM 1281 C CA . CYS A 1 171 ? -1.860 -3.705 -1.358 1.00 94.62 171 CYS A CA 1
ATOM 1282 C C . CYS A 1 171 ? -0.730 -3.774 -0.315 1.00 94.62 171 CYS A C 1
ATOM 1284 O O . CYS A 1 171 ? -0.255 -4.856 0.052 1.00 94.62 171 CYS A O 1
ATOM 1286 N N . GLY A 1 172 ? -0.277 -2.602 0.132 1.00 94.44 172 GLY A N 1
ATOM 1287 C CA . GLY A 1 172 ? 0.727 -2.455 1.180 1.00 94.44 172 GLY A CA 1
ATOM 1288 C C . GLY A 1 172 ? 2.162 -2.691 0.715 1.00 94.44 172 GLY A C 1
ATOM 1289 O O . GLY A 1 172 ? 2.535 -2.436 -0.431 1.00 94.44 172 GLY A O 1
ATOM 1290 N N . GLY A 1 173 ? 2.996 -3.135 1.648 1.00 93.56 173 GLY A N 1
ATOM 1291 C CA . GLY A 1 173 ? 4.428 -3.359 1.483 1.00 93.56 173 GLY A CA 1
ATOM 1292 C C . GLY A 1 173 ? 4.926 -4.545 2.306 1.00 93.56 173 GLY A C 1
ATOM 1293 O O . GLY A 1 173 ? 4.145 -5.291 2.889 1.00 93.56 173 GLY A O 1
ATOM 1294 N N . SER A 1 174 ? 6.247 -4.727 2.364 1.00 92.50 174 SER A N 1
ATOM 1295 C CA . SER A 1 174 ? 6.891 -5.837 3.094 1.00 92.50 174 SER A CA 1
ATOM 1296 C C . SER A 1 174 ? 6.862 -5.724 4.618 1.00 92.50 174 SER A C 1
ATOM 1298 O O . SER A 1 174 ? 7.095 -6.713 5.307 1.00 92.50 174 SER A O 1
ATOM 1300 N N . ALA A 1 175 ? 6.618 -4.523 5.126 1.00 93.38 175 ALA A N 1
ATOM 1301 C CA . ALA A 1 175 ? 6.451 -4.210 6.543 1.00 93.38 175 ALA A CA 1
ATOM 1302 C C . ALA A 1 175 ? 5.553 -2.972 6.693 1.00 93.38 175 ALA A C 1
ATOM 1304 O O . ALA A 1 175 ? 5.777 -2.121 7.554 1.00 93.38 175 ALA A O 1
ATOM 1305 N N . TYR A 1 176 ? 4.620 -2.806 5.757 1.00 95.19 176 TYR A N 1
ATOM 1306 C CA . TYR A 1 176 ? 3.780 -1.624 5.656 1.00 95.19 176 TYR A CA 1
ATOM 1307 C C . TYR A 1 176 ? 2.377 -2.037 5.244 1.00 95.19 176 TYR A C 1
ATOM 1309 O O . TYR A 1 176 ? 2.201 -2.793 4.290 1.00 95.19 176 TYR A O 1
ATOM 1317 N N . VAL A 1 177 ? 1.386 -1.514 5.952 1.00 95.25 177 VAL A N 1
ATOM 1318 C CA . VAL A 1 177 ? -0.025 -1.823 5.738 1.00 95.25 177 VAL A CA 1
ATOM 1319 C C . VAL A 1 177 ? -0.763 -0.564 5.306 1.00 95.25 177 VAL A C 1
ATOM 1321 O O . VAL A 1 177 ? -0.615 0.505 5.905 1.00 95.25 177 VAL A O 1
ATOM 1324 N N . GLU A 1 178 ? -1.578 -0.691 4.265 1.00 95.69 178 GLU A N 1
ATOM 1325 C CA . GLU A 1 178 ? -2.546 0.340 3.897 1.00 95.69 178 GLU A CA 1
ATOM 1326 C C . GLU A 1 178 ? -3.815 0.163 4.712 1.00 95.69 178 GLU A C 1
ATOM 1328 O O . GLU A 1 178 ? -4.422 -0.905 4.670 1.00 95.69 178 GLU A O 1
ATOM 1333 N N . ILE A 1 179 ? -4.245 1.205 5.419 1.00 95.12 179 ILE A N 1
ATOM 1334 C CA . ILE A 1 179 ? -5.411 1.141 6.300 1.00 95.12 179 ILE A CA 1
ATOM 1335 C C . ILE A 1 179 ? -6.626 1.795 5.652 1.00 95.12 179 ILE A C 1
ATOM 1337 O O . ILE A 1 179 ? -6.570 2.933 5.184 1.00 95.12 179 ILE A O 1
ATOM 1341 N N . TYR A 1 180 ? -7.759 1.099 5.719 1.00 95.69 180 TYR A N 1
ATOM 1342 C CA . TYR A 1 180 ? -9.055 1.550 5.232 1.00 95.69 180 TYR A CA 1
ATOM 1343 C C . TYR A 1 180 ? -10.124 1.437 6.322 1.00 95.69 180 TYR A C 1
ATOM 1345 O O . TYR A 1 180 ? -10.167 0.471 7.084 1.00 95.69 180 TYR A O 1
ATOM 1353 N N . LEU A 1 181 ? -11.026 2.417 6.372 1.00 93.56 181 LEU A N 1
ATOM 1354 C CA . LEU A 1 181 ? -12.137 2.482 7.324 1.00 93.56 181 LEU A CA 1
ATOM 1355 C C . LEU A 1 181 ? -13.484 2.429 6.597 1.00 93.56 181 LEU A C 1
ATOM 1357 O O . LEU A 1 181 ? -13.729 3.244 5.705 1.00 93.56 181 LEU A O 1
ATOM 1361 N N . ASP A 1 182 ? -14.379 1.527 7.007 1.00 93.88 182 ASP A N 1
ATOM 1362 C CA . ASP A 1 182 ? -15.762 1.482 6.522 1.00 93.88 182 ASP A CA 1
ATOM 1363 C C . ASP A 1 182 ? -16.558 2.653 7.119 1.00 93.88 182 ASP A C 1
ATOM 1365 O O . ASP A 1 182 ? -17.005 2.634 8.267 1.00 93.88 182 ASP A O 1
ATOM 1369 N N . THR A 1 183 ? -16.778 3.685 6.310 1.00 89.69 183 THR A N 1
ATOM 1370 C CA . THR A 1 183 ? -17.547 4.880 6.686 1.00 89.69 183 THR A CA 1
ATOM 1371 C C . THR A 1 183 ? -19.058 4.643 6.763 1.00 89.69 183 THR A C 1
ATOM 1373 O O . THR A 1 183 ? -19.788 5.518 7.228 1.00 89.69 183 THR A O 1
ATOM 1376 N N . SER A 1 184 ? -19.551 3.469 6.344 1.00 84.94 184 SER A N 1
ATOM 1377 C CA . SER A 1 184 ? -20.950 3.069 6.546 1.00 84.94 184 SER A CA 1
ATOM 1378 C C . SER A 1 184 ? -21.228 2.566 7.964 1.00 84.94 184 SER A C 1
ATOM 1380 O O . SER A 1 184 ? -22.390 2.483 8.366 1.00 84.94 184 SER A O 1
ATOM 1382 N N . VAL A 1 185 ? -20.182 2.276 8.745 1.00 71.56 185 VAL A N 1
ATOM 1383 C CA . VAL A 1 185 ? -20.306 1.916 10.159 1.00 71.56 185 VAL A CA 1
ATOM 1384 C C . VAL A 1 185 ? -20.464 3.197 10.978 1.00 71.56 185 VAL A C 1
ATOM 1386 O O . VAL A 1 185 ? -19.502 3.833 11.400 1.00 71.56 185 VAL A O 1
ATOM 1389 N N . THR A 1 186 ? -21.710 3.602 11.205 1.00 61.31 186 THR A N 1
ATOM 1390 C CA . THR A 1 186 ? -22.039 4.651 12.176 1.00 61.31 186 THR A CA 1
ATOM 1391 C C . THR A 1 186 ? -21.909 4.098 13.592 1.00 61.31 186 THR A C 1
ATOM 1393 O O . THR A 1 186 ? -22.366 2.982 13.846 1.00 61.31 186 THR A O 1
ATOM 1396 N N . SER A 1 187 ? -21.352 4.871 14.531 1.00 57.91 187 SER A N 1
ATOM 1397 C CA . SER A 1 187 ? -21.382 4.520 15.956 1.00 57.91 187 SER A CA 1
ATOM 1398 C C . SER A 1 187 ? -22.836 4.287 16.385 1.00 57.91 187 SER A C 1
ATOM 1400 O O . SER A 1 187 ? -23.623 5.233 16.438 1.00 57.91 187 SER A O 1
ATOM 1402 N N . VAL A 1 188 ? -23.212 3.031 16.638 1.00 56.03 188 VAL A N 1
ATOM 1403 C CA . VAL A 1 188 ? -24.575 2.665 17.072 1.00 56.03 188 VAL A CA 1
ATOM 1404 C C . VAL A 1 188 ? -24.895 3.190 18.469 1.00 56.03 188 VAL A C 1
ATOM 1406 O O . VAL A 1 188 ? -26.058 3.426 18.777 1.00 56.03 188 VAL A O 1
ATOM 1409 N N . ASP A 1 189 ? -23.859 3.487 19.248 1.00 51.94 189 ASP A N 1
ATOM 1410 C CA . ASP A 1 189 ? -23.954 4.224 20.493 1.00 51.94 189 ASP A CA 1
ATOM 1411 C C . ASP A 1 189 ? -23.210 5.549 20.310 1.00 51.94 189 ASP A C 1
ATOM 1413 O O . ASP A 1 189 ? -22.008 5.568 20.033 1.00 51.94 189 ASP A O 1
ATOM 1417 N N . GLY A 1 190 ? -23.916 6.677 20.444 1.00 55.75 190 GLY A N 1
ATOM 1418 C CA . GLY A 1 190 ? -23.239 7.953 20.683 1.00 55.75 190 GLY A CA 1
ATOM 1419 C C . GLY A 1 190 ? -22.273 7.780 21.857 1.00 55.75 190 GLY A C 1
ATOM 1420 O O . GLY A 1 190 ? -22.616 7.051 22.783 1.00 55.75 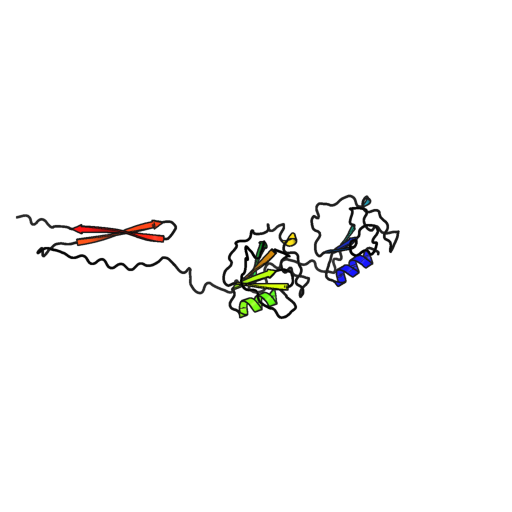190 GLY A O 1
ATOM 1421 N N . CYS A 1 191 ? -21.075 8.381 21.774 1.00 51.59 191 CYS A N 1
ATOM 1422 C CA . CYS A 1 191 ? -19.945 8.192 22.699 1.00 51.59 191 CYS A CA 1
ATOM 1423 C C . CYS A 1 191 ? -20.343 7.583 24.051 1.00 51.59 191 CYS A C 1
ATOM 1425 O O . CYS A 1 191 ? -20.904 8.278 24.901 1.00 51.59 191 CYS A O 1
ATOM 1427 N N . LEU A 1 192 ? -20.062 6.287 24.233 1.00 50.19 192 LEU A N 1
ATOM 1428 C CA . LEU A 1 192 ? -20.294 5.603 25.500 1.00 50.19 192 LEU A CA 1
ATOM 1429 C C . LEU A 1 192 ? -19.454 6.287 26.579 1.00 50.19 192 LEU A C 1
ATOM 1431 O O . LEU A 1 192 ? -18.225 6.215 26.578 1.00 50.19 192 LEU A O 1
ATOM 1435 N N . ASP A 1 193 ? -20.139 6.973 27.488 1.00 54.34 193 ASP A N 1
ATOM 1436 C CA . ASP A 1 193 ? -19.552 7.529 28.696 1.00 54.34 193 ASP A CA 1
ATOM 1437 C C . ASP A 1 193 ? -19.179 6.370 29.629 1.00 54.34 193 ASP A C 1
ATOM 1439 O O . ASP A 1 193 ? -20.011 5.839 30.366 1.00 54.34 193 ASP A O 1
ATOM 1443 N N . LEU A 1 194 ? -17.917 5.942 29.548 1.00 54.81 194 LEU A N 1
ATOM 1444 C CA . LEU A 1 194 ? -17.348 4.909 30.410 1.00 54.81 194 LEU A CA 1
ATOM 1445 C C . LEU A 1 194 ? -16.978 5.449 31.800 1.00 54.81 194 LEU A C 1
ATOM 1447 O O . LEU A 1 194 ? -16.308 4.736 32.553 1.00 54.81 194 LEU A O 1
ATOM 1451 N N . THR A 1 195 ? -17.375 6.679 32.166 1.00 57.59 195 THR A N 1
ATOM 1452 C CA . THR A 1 195 ? -17.165 7.159 33.534 1.00 57.59 195 THR A CA 1
ATOM 1453 C C . THR A 1 195 ? -17.870 6.210 34.511 1.00 57.59 195 THR A C 1
ATOM 1455 O O . THR A 1 195 ? -19.078 5.967 34.406 1.00 57.59 195 THR A O 1
ATOM 1458 N N . PRO A 1 196 ? -17.141 5.618 35.475 1.00 49.25 196 PRO A N 1
ATOM 1459 C CA . PRO A 1 196 ? -17.754 4.727 36.446 1.00 49.25 196 PRO A CA 1
ATOM 1460 C C . PRO A 1 196 ? -18.758 5.510 37.302 1.00 49.25 196 PRO A C 1
ATOM 1462 O O . PRO A 1 196 ? -18.374 6.344 38.125 1.00 49.25 196 PRO A O 1
ATOM 1465 N N . ARG A 1 197 ? -20.060 5.252 37.132 1.00 56.53 197 ARG A N 1
ATOM 1466 C CA . ARG A 1 197 ? -21.088 5.798 38.027 1.00 56.53 197 ARG A CA 1
ATOM 1467 C C . ARG A 1 197 ? -21.096 5.017 39.335 1.00 56.53 197 ARG A C 1
ATOM 1469 O O . ARG A 1 197 ? -21.675 3.940 39.434 1.00 56.53 197 ARG A O 1
ATOM 1476 N N . TRP A 1 198 ? -20.443 5.577 40.347 1.00 49.59 198 TRP A N 1
ATOM 1477 C CA . TRP A 1 198 ? -20.527 5.091 41.719 1.00 49.59 198 TRP A CA 1
ATOM 1478 C C . TRP A 1 198 ? -21.804 5.629 42.374 1.00 49.59 198 TRP A C 1
ATOM 1480 O O . TRP A 1 198 ? -21.831 6.767 42.844 1.00 49.59 198 TRP A O 1
ATOM 1490 N N . ASP A 1 199 ? -22.859 4.819 42.432 1.00 57.50 199 ASP A N 1
ATOM 1491 C CA . ASP A 1 199 ? -24.029 5.134 43.255 1.00 57.50 199 ASP A CA 1
ATOM 1492 C C . ASP A 1 199 ? -23.685 4.905 44.734 1.00 57.50 199 ASP A C 1
ATOM 1494 O O . ASP A 1 199 ? -23.638 3.775 45.224 1.00 57.50 199 ASP A O 1
ATOM 1498 N N . PHE A 1 200 ? -23.427 5.984 45.475 1.00 53.12 200 PHE A N 1
ATOM 1499 C CA . PHE A 1 200 ? -23.205 5.926 46.919 1.00 53.12 200 PHE A CA 1
ATOM 1500 C C . PHE A 1 200 ? -24.460 6.391 47.670 1.00 53.12 200 PHE A C 1
ATOM 1502 O O . PHE A 1 200 ? -25.002 7.468 47.433 1.00 53.12 200 PHE A O 1
ATOM 1509 N N . THR A 1 201 ? -24.925 5.581 48.624 1.00 54.91 201 THR A N 1
ATOM 1510 C CA . THR A 1 201 ? -26.004 5.966 49.546 1.00 54.91 201 THR A CA 1
ATOM 1511 C C . THR A 1 201 ? -25.399 6.387 50.881 1.00 54.91 201 THR A C 1
ATOM 1513 O O . THR A 1 201 ? -24.875 5.549 51.614 1.00 54.91 201 THR A O 1
ATOM 1516 N N . VAL A 1 202 ? -25.498 7.670 51.239 1.00 57.22 202 VAL A N 1
ATOM 1517 C CA . VAL A 1 202 ? -25.084 8.149 52.568 1.00 57.22 202 VAL A CA 1
ATOM 1518 C C . VAL A 1 202 ? -26.269 8.090 53.527 1.00 57.22 202 VAL A C 1
ATOM 1520 O O . VAL A 1 202 ? -27.210 8.873 53.414 1.00 57.22 202 VAL A O 1
ATOM 1523 N N . LYS A 1 203 ? -26.230 7.171 54.497 1.00 58.84 203 LYS A N 1
ATOM 1524 C CA . LYS A 1 203 ? -27.200 7.138 55.601 1.00 58.84 203 LYS A CA 1
ATOM 1525 C C . LYS A 1 203 ? -26.720 8.053 56.725 1.00 58.84 203 LYS A C 1
ATOM 1527 O O . LYS A 1 203 ? -25.716 7.764 57.369 1.00 58.84 203 LYS A O 1
ATOM 1532 N N . VAL A 1 204 ? -27.447 9.137 56.975 1.00 61.44 204 VAL A N 1
ATOM 1533 C CA . VAL A 1 204 ? -27.187 10.042 58.103 1.00 61.44 204 VAL A CA 1
ATOM 1534 C C . VAL A 1 204 ? -28.071 9.629 59.276 1.00 61.44 204 VAL A C 1
ATOM 1536 O O . VAL A 1 204 ? -29.292 9.587 59.149 1.00 61.44 204 VAL A O 1
ATOM 1539 N N . GLY A 1 205 ? -27.460 9.306 60.415 1.00 54.88 205 GLY A N 1
ATOM 1540 C CA . GLY A 1 205 ? -28.173 9.022 61.660 1.00 54.88 205 GLY A CA 1
ATOM 1541 C C . GLY A 1 205 ? -28.139 10.228 62.594 1.00 54.88 205 GLY A C 1
ATOM 1542 O O . GLY A 1 205 ? -27.060 10.689 62.958 1.00 54.88 205 GLY A O 1
ATOM 15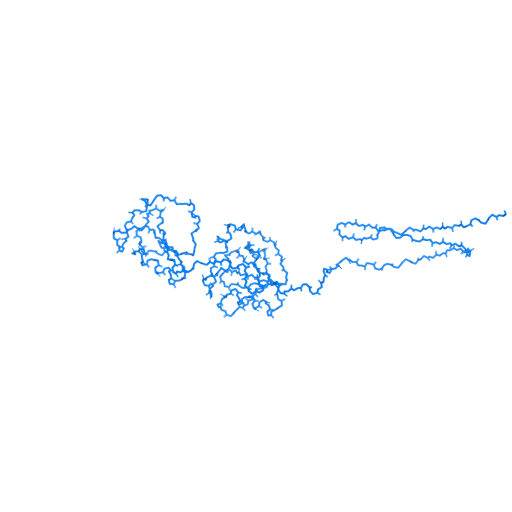43 N N . LEU A 1 206 ? -29.305 10.717 63.014 1.00 60.31 206 LEU A N 1
ATOM 1544 C CA . LEU A 1 206 ? -29.414 11.723 64.070 1.00 60.31 206 LEU A CA 1
ATOM 1545 C C . LEU A 1 206 ? -29.381 11.033 65.440 1.00 60.31 206 LEU A C 1
ATOM 1547 O O . LEU A 1 206 ? -30.130 10.087 65.680 1.00 60.31 206 LEU A O 1
ATOM 1551 N N . ARG A 1 207 ? -28.542 11.514 66.363 1.00 56.03 207 ARG A N 1
ATOM 1552 C CA . ARG A 1 207 ? -28.635 11.176 67.792 1.00 56.03 207 ARG A CA 1
ATOM 1553 C C . ARG A 1 207 ? -29.066 12.421 68.561 1.00 56.03 207 ARG A C 1
ATOM 1555 O O . ARG A 1 207 ? -28.244 13.292 68.820 1.00 56.03 207 ARG A O 1
ATOM 1562 N N . GLY A 1 208 ? -30.348 12.502 68.911 1.00 61.19 208 GLY A N 1
ATOM 1563 C CA . GLY A 1 208 ? -30.903 13.582 69.732 1.00 61.19 208 GLY A CA 1
ATOM 1564 C C . GLY A 1 208 ? -32.418 13.732 69.583 1.00 61.19 208 GLY A C 1
ATOM 1565 O O . GLY A 1 208 ? -32.984 13.358 68.562 1.00 61.19 208 GLY A O 1
ATOM 1566 N N . SER A 1 209 ? -33.065 14.283 70.613 1.00 54.53 209 SER A N 1
ATOM 1567 C CA . SER A 1 209 ? -34.489 14.644 70.6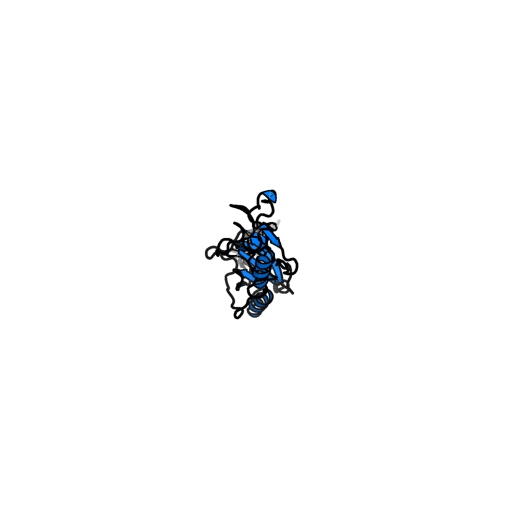25 1.00 54.53 209 SER A CA 1
ATOM 1568 C C . SER A 1 209 ? -34.640 16.128 70.285 1.00 54.53 209 SER A C 1
ATOM 1570 O O . SER A 1 209 ? -34.864 16.949 71.170 1.00 54.53 209 SER A O 1
ATOM 1572 N N . ALA A 1 210 ? -34.461 16.489 69.018 1.00 55.09 210 ALA A N 1
ATOM 1573 C CA . ALA A 1 210 ? -34.815 17.814 68.516 1.00 55.09 210 ALA A CA 1
ATOM 1574 C C . ALA A 1 210 ? -35.810 17.628 67.368 1.00 55.09 210 ALA A C 1
ATOM 1576 O O . ALA A 1 210 ? -35.464 17.041 66.346 1.00 55.09 210 ALA A O 1
ATOM 1577 N N . SER A 1 211 ? -37.046 18.093 67.559 1.00 56.72 211 SER A N 1
ATOM 1578 C CA . SER A 1 211 ? -38.130 18.027 66.570 1.00 56.72 211 SER A CA 1
ATOM 1579 C C . SER A 1 211 ? -37.909 18.932 65.354 1.00 56.72 211 SER A C 1
ATOM 1581 O O . SER A 1 211 ? -38.580 18.743 64.348 1.00 56.72 211 SER A O 1
ATOM 1583 N N . ASP A 1 212 ? -36.959 19.874 65.428 1.00 54.44 212 ASP A N 1
ATOM 1584 C CA . ASP A 1 212 ? -36.827 20.983 64.470 1.00 54.44 212 ASP A CA 1
ATOM 1585 C C . ASP A 1 212 ? -35.378 21.213 63.996 1.00 54.44 212 ASP A C 1
ATOM 1587 O O . ASP A 1 212 ? -34.934 22.348 63.813 1.00 54.44 212 ASP A O 1
ATOM 1591 N N . ALA A 1 213 ? -34.603 20.139 63.816 1.00 56.75 213 ALA A N 1
ATOM 1592 C CA . ALA A 1 213 ? -33.273 20.224 63.212 1.00 56.75 213 ALA A CA 1
ATOM 1593 C C . ALA A 1 213 ? -33.352 19.988 61.694 1.00 56.75 213 ALA A C 1
ATOM 1595 O O . ALA A 1 213 ? -33.534 18.856 61.249 1.00 56.75 213 ALA A O 1
ATOM 1596 N N . ASN A 1 214 ? -33.155 21.041 60.894 1.00 61.12 214 ASN A N 1
ATOM 1597 C CA . ASN A 1 214 ? -32.932 20.891 59.456 1.00 61.12 214 ASN A CA 1
ATOM 1598 C C . ASN A 1 214 ? -31.446 20.612 59.194 1.00 61.12 214 ASN A C 1
ATOM 1600 O O . ASN A 1 214 ? -30.572 21.391 59.586 1.00 61.12 214 ASN A O 1
ATOM 1604 N N . MET A 1 215 ? -31.161 19.499 58.513 1.00 60.94 215 MET A N 1
ATOM 1605 C CA . MET A 1 215 ? -29.840 19.205 57.959 1.00 60.94 215 MET A CA 1
ATOM 1606 C C . MET A 1 215 ? -29.875 19.344 56.445 1.00 60.94 215 MET A C 1
ATOM 1608 O O . MET A 1 215 ? -30.710 18.735 55.779 1.00 60.94 215 MET A O 1
ATOM 1612 N N . SER A 1 216 ? -28.931 20.105 55.899 1.00 67.62 216 SER A N 1
ATOM 1613 C CA . SER A 1 216 ? -28.659 20.127 54.465 1.00 67.62 216 SER A CA 1
ATOM 1614 C C . SER A 1 216 ? -27.352 19.393 54.176 1.00 67.62 216 SER A C 1
ATOM 1616 O O . SER A 1 216 ? -26.376 19.485 54.929 1.00 67.62 216 SER A O 1
ATOM 1618 N N . ALA A 1 217 ? -27.355 18.623 53.091 1.00 68.94 217 ALA A N 1
ATOM 1619 C CA . ALA A 1 217 ? -26.168 17.981 52.552 1.00 68.94 217 ALA A CA 1
ATOM 1620 C C . ALA A 1 217 ? -25.833 18.641 51.215 1.00 68.94 217 ALA A C 1
ATOM 1622 O O . ALA A 1 217 ? -26.679 18.717 50.325 1.00 68.94 217 ALA A O 1
ATOM 1623 N N . THR A 1 218 ? -24.601 19.115 51.071 1.00 74.44 218 THR A N 1
ATOM 1624 C CA . THR A 1 218 ? -24.083 19.609 49.794 1.00 74.44 218 THR A CA 1
ATOM 1625 C C . THR A 1 218 ? -23.066 18.613 49.265 1.00 74.44 218 THR A C 1
ATOM 1627 O O . THR A 1 218 ? -22.086 18.290 49.941 1.00 74.44 218 THR A O 1
ATOM 1630 N N . VAL A 1 219 ? -23.311 18.126 48.051 1.00 70.75 219 VAL A N 1
ATOM 1631 C CA . VAL A 1 219 ? -22.384 17.265 47.316 1.00 70.75 219 VAL A CA 1
ATOM 1632 C C . VAL A 1 219 ? -21.339 18.158 46.658 1.00 70.75 219 VAL A C 1
ATOM 1634 O O . VAL A 1 219 ? -21.684 19.014 45.847 1.00 70.75 219 VAL A O 1
ATOM 1637 N N . ILE A 1 220 ? -20.070 17.974 47.013 1.00 74.25 220 ILE A N 1
ATOM 1638 C CA . ILE A 1 220 ? -18.947 18.676 46.394 1.00 74.25 220 ILE A CA 1
ATOM 1639 C C . ILE A 1 220 ? -18.351 17.733 45.353 1.00 74.25 220 ILE A C 1
ATOM 1641 O O . ILE A 1 220 ? -17.837 16.666 45.695 1.00 74.25 220 ILE A O 1
ATOM 1645 N N . ARG A 1 221 ? -18.452 18.127 44.084 1.00 76.62 221 ARG A N 1
ATOM 1646 C CA . ARG A 1 221 ? -17.884 17.406 42.942 1.00 76.62 221 ARG A CA 1
ATOM 1647 C C . ARG A 1 221 ? -16.608 18.096 42.482 1.00 76.62 221 ARG A C 1
ATOM 1649 O O . ARG A 1 221 ? -16.487 19.313 42.620 1.00 76.62 221 ARG A O 1
ATOM 1656 N N . GLN A 1 222 ? -15.683 17.325 41.935 1.00 68.56 222 GLN A N 1
ATOM 1657 C CA . GLN A 1 222 ? -14.506 17.835 41.249 1.00 68.56 222 GLN A CA 1
ATOM 1658 C C . GLN A 1 222 ? -14.482 17.260 39.835 1.00 68.56 222 GLN A C 1
ATOM 1660 O O . GLN A 1 222 ? -14.775 16.085 39.639 1.00 68.56 222 GLN A O 1
ATOM 1665 N N . THR A 1 223 ? -14.169 18.110 38.865 1.00 68.25 223 THR A N 1
ATOM 1666 C CA . THR A 1 223 ? -13.937 17.735 37.469 1.00 68.25 223 THR A CA 1
ATOM 1667 C C . THR A 1 223 ? -12.446 17.792 37.186 1.00 68.25 223 THR A C 1
ATOM 1669 O O . THR A 1 223 ? -11.818 18.820 37.461 1.00 68.25 223 THR A O 1
ATOM 1672 N N . ASP A 1 224 ? -11.896 16.745 36.590 1.00 67.75 224 ASP A N 1
ATOM 1673 C CA . ASP A 1 224 ? -10.584 16.778 35.946 1.00 67.75 224 ASP A CA 1
ATOM 1674 C C . ASP A 1 224 ? -10.682 16.302 34.484 1.00 67.75 224 ASP A C 1
ATOM 1676 O O . ASP A 1 224 ? -11.775 16.141 33.940 1.00 67.75 224 ASP A O 1
ATOM 1680 N N . GLY A 1 225 ? -9.535 16.108 33.826 1.00 49.09 225 GLY A N 1
ATOM 1681 C CA . GLY A 1 225 ? -9.474 15.606 32.449 1.00 49.09 225 GLY A CA 1
ATOM 1682 C C . GLY A 1 225 ? -9.953 14.158 32.267 1.00 49.09 225 GLY A C 1
ATOM 1683 O O . GLY A 1 225 ? -9.969 13.683 31.135 1.00 49.09 225 GLY A O 1
ATOM 1684 N N . PHE A 1 226 ? -10.331 13.465 33.346 1.00 54.94 226 PHE A N 1
ATOM 1685 C CA . PHE A 1 226 ? -10.799 12.079 33.357 1.00 54.94 226 PHE A CA 1
ATOM 1686 C C . PHE A 1 226 ? -12.267 11.934 33.808 1.00 54.94 226 PHE A C 1
ATOM 1688 O O . PHE A 1 226 ? -12.820 10.841 33.690 1.00 54.94 226 PHE A O 1
ATOM 1695 N N . GLY A 1 227 ? -12.922 13.005 34.278 1.00 61.12 227 GLY A N 1
ATOM 1696 C CA . GLY A 1 227 ? -14.366 13.041 34.548 1.00 61.12 227 GLY A CA 1
ATOM 1697 C C . GLY A 1 227 ? -14.767 13.784 35.829 1.00 61.12 227 GLY A C 1
ATOM 1698 O O . GLY A 1 227 ? -13.960 14.452 36.473 1.00 61.12 227 GLY A O 1
ATOM 1699 N N . GLU A 1 228 ? -16.050 13.684 36.201 1.00 67.38 228 GLU A N 1
ATOM 1700 C CA . GLU A 1 228 ? -16.562 14.151 37.498 1.00 67.38 228 GLU A CA 1
ATOM 1701 C C . GLU A 1 228 ? -16.402 13.074 38.577 1.00 67.38 228 GLU A C 1
ATOM 1703 O O . GLU A 1 228 ? -16.873 11.949 38.412 1.00 67.38 228 GLU A O 1
ATOM 1708 N N . TYR A 1 229 ? -15.846 13.432 39.734 1.00 65.81 229 TYR A N 1
ATOM 1709 C CA . TYR A 1 229 ? -15.806 12.563 40.911 1.00 65.81 229 TYR A CA 1
ATOM 1710 C C . TYR A 1 229 ? -16.293 13.269 42.181 1.00 65.81 229 TYR A C 1
ATOM 1712 O O . TYR A 1 229 ? -16.224 14.493 42.331 1.00 65.81 229 TYR A O 1
ATOM 1720 N N . LEU A 1 230 ? -16.827 12.476 43.118 1.00 67.19 230 LEU A N 1
ATOM 1721 C CA . LEU A 1 230 ? -17.228 12.961 44.436 1.00 67.19 230 LEU A CA 1
ATOM 1722 C C . LEU A 1 230 ? -15.978 13.310 45.247 1.00 67.19 230 LEU A C 1
ATOM 1724 O O . LEU A 1 230 ? -15.214 12.423 45.617 1.00 67.19 230 LEU A O 1
ATOM 1728 N N . LEU A 1 231 ? -15.813 14.585 45.584 1.00 70.50 231 LEU A N 1
ATOM 1729 C CA . LEU A 1 231 ? -14.716 15.036 46.434 1.00 70.50 231 LEU A CA 1
ATOM 1730 C C . LEU A 1 231 ? -15.083 14.927 47.919 1.00 70.50 231 LEU A C 1
ATOM 1732 O O . LEU A 1 231 ? -14.296 14.439 48.725 1.00 70.50 231 LEU A O 1
ATOM 1736 N N . ALA A 1 232 ? -16.281 15.388 48.292 1.00 69.69 232 ALA A N 1
ATOM 1737 C CA . ALA A 1 232 ? -16.767 15.349 49.670 1.00 69.69 232 ALA A CA 1
ATOM 1738 C C . ALA A 1 232 ? -18.290 15.545 49.759 1.00 69.69 232 ALA A C 1
ATOM 1740 O O . ALA A 1 232 ? -18.915 16.134 48.877 1.00 69.69 232 ALA A O 1
ATOM 1741 N N . VAL A 1 233 ? -18.883 15.128 50.882 1.00 70.44 233 VAL A N 1
ATOM 1742 C CA . VAL A 1 233 ? -20.246 15.517 51.280 1.00 70.44 233 VAL A CA 1
ATOM 1743 C C . VAL A 1 233 ? -20.146 16.390 52.522 1.00 70.44 233 VAL A C 1
ATOM 1745 O O . VAL A 1 233 ? -19.628 15.958 53.553 1.00 70.44 233 VAL A O 1
ATOM 1748 N N . ARG A 1 234 ? -20.628 17.631 52.433 1.00 73.69 234 ARG A N 1
ATOM 1749 C CA . ARG A 1 234 ? -20.627 18.569 53.559 1.00 73.69 234 ARG A CA 1
ATOM 1750 C C . ARG A 1 234 ? -22.011 18.618 54.191 1.00 73.69 234 ARG A C 1
ATOM 1752 O O . ARG A 1 234 ? -22.983 18.923 53.506 1.00 73.69 234 ARG A O 1
ATOM 1759 N N . PHE A 1 235 ? -22.081 18.358 55.493 1.00 69.62 235 PHE A N 1
ATOM 1760 C CA . PHE A 1 235 ? -23.310 18.480 56.275 1.00 69.62 235 PHE A CA 1
ATOM 1761 C C . PHE A 1 235 ? -23.338 19.811 57.019 1.00 69.62 235 PHE A C 1
ATOM 1763 O O . PHE A 1 235 ? -22.343 20.200 57.637 1.00 69.62 235 PHE A O 1
ATOM 1770 N N . ARG A 1 236 ? -24.481 20.496 56.986 1.00 69.56 236 ARG A N 1
ATOM 1771 C CA . ARG A 1 236 ? -24.735 21.697 57.786 1.00 69.56 236 ARG A CA 1
ATOM 1772 C C . ARG A 1 236 ? -25.980 21.476 58.633 1.00 69.56 236 ARG A C 1
ATOM 1774 O O . ARG A 1 236 ? -27.018 21.095 58.096 1.00 69.56 236 ARG A O 1
ATOM 1781 N N . SER A 1 237 ? -25.871 21.710 59.938 1.00 65.38 237 SER A N 1
ATOM 1782 C CA . SER A 1 237 ? -27.035 21.838 60.813 1.00 65.38 237 SER A CA 1
ATOM 1783 C C . SER A 1 237 ? -27.417 23.310 60.926 1.00 65.38 237 SER A C 1
ATOM 1785 O O . SER A 1 237 ? -26.562 24.172 61.137 1.00 65.38 237 SER A O 1
ATOM 1787 N N . GLU A 1 238 ? -28.704 23.604 60.779 1.00 62.69 238 GLU A N 1
ATOM 1788 C CA . GLU A 1 238 ? -29.263 24.923 61.064 1.00 62.69 238 GLU A CA 1
ATOM 1789 C C . GLU A 1 238 ? -30.150 24.796 62.304 1.00 62.69 238 GLU A C 1
ATOM 1791 O O . GLU A 1 238 ? -31.183 24.129 62.270 1.00 62.69 238 GLU A O 1
ATOM 1796 N N . SER A 1 239 ? -29.733 25.392 63.425 1.00 58.62 239 SER A N 1
ATOM 1797 C CA . SER A 1 239 ? -30.581 25.517 64.611 1.00 58.62 239 SER A CA 1
ATOM 1798 C C . SER A 1 239 ? -31.312 26.856 64.568 1.00 58.62 239 SER A C 1
ATOM 1800 O O . SER A 1 239 ? -30.695 27.919 64.519 1.00 58.62 239 SER A O 1
ATOM 1802 N N . ARG A 1 240 ? -32.649 26.829 64.605 1.00 54.56 240 ARG A N 1
ATOM 1803 C CA . ARG A 1 240 ? -33.419 28.031 64.938 1.00 54.56 240 ARG A CA 1
ATOM 1804 C C . ARG A 1 240 ? -33.258 28.280 66.434 1.00 54.56 240 ARG A C 1
ATOM 1806 O O . ARG A 1 240 ? -33.716 27.483 67.246 1.00 54.56 240 ARG A O 1
ATOM 1813 N N . THR A 1 241 ? -32.607 29.372 66.815 1.00 51.16 241 THR A N 1
ATOM 1814 C CA . THR A 1 241 ? -32.691 29.881 68.186 1.00 51.16 241 THR A CA 1
ATOM 1815 C C . THR A 1 241 ? -34.131 30.326 68.442 1.00 51.16 241 THR A C 1
ATOM 1817 O O . THR A 1 241 ? -34.585 31.291 67.829 1.00 51.16 241 THR A O 1
ATOM 1820 N N . MET A 1 242 ? -34.860 29.626 69.318 1.00 45.91 242 MET A N 1
ATOM 1821 C CA . MET A 1 242 ? -36.077 30.171 69.927 1.00 45.91 242 MET A CA 1
ATOM 1822 C C . MET A 1 242 ? -35.658 31.324 70.842 1.00 45.91 242 MET A C 1
ATOM 1824 O O . MET A 1 242 ? -35.001 31.104 71.857 1.00 45.91 242 MET A O 1
ATOM 1828 N N . SER A 1 243 ? -35.995 32.552 70.454 1.00 45.22 243 SER A N 1
ATOM 1829 C CA . SER A 1 243 ? -35.986 33.698 71.363 1.00 45.22 243 SER A CA 1
ATOM 1830 C C . SER A 1 243 ? -37.112 33.518 72.385 1.00 45.22 243 SER A C 1
ATOM 1832 O O . SER A 1 243 ? -38.249 33.266 71.984 1.00 45.22 243 SER A O 1
ATOM 1834 N N . CYS A 1 244 ? -36.779 33.609 73.676 1.00 38.84 244 CYS A N 1
ATOM 1835 C CA . CYS A 1 244 ? -37.759 33.827 74.742 1.00 38.84 244 CYS A CA 1
ATOM 1836 C C . CYS A 1 244 ? -38.330 35.245 74.668 1.00 38.84 244 CYS A C 1
ATOM 1838 O O . CYS A 1 244 ? -37.560 36.160 74.287 1.00 38.84 244 CYS A O 1
#

Foldseek 3Di:
DAPVVQCVVLVVVLFFKWKAEDQNDPDPPGIDGFLDDPPPVPDDDCVQQQRAHPVGRVDGGGYVVGIDMDGDVVRARADADQDDPQKGWDAKWFADPVQHFFDAKFALPWFDDPVSLVVRQVVVVFFKWKFADLHIIGTHNDTDHSTDGDPPVCRCVFQVRHRSRGNNYTRGHPRMITMIGRNVDDDPDDPPPPPDDDDDDDDDDDDDPDPDKDKDKDFDWDQDPNGIDTPDIDIDIDDDPDDD

Organism: NCBI:txid1400762

Secondary structure (DSSP, 8-state):
--HHHHHHHHHHTT-SEEEE-TTT---TTSEEEESS-TTTT----GGG--PBPSS-TTSB--BTTB-EEEE-TTSPPPB--SEETTEEEEEEEE-BTTB-S--EEE--SSS--HHHHHHHHHHTT-SEEEEETTTEEEEESS----SPBPPGGGHHHHS-PEETTEEEEE---SSEEEEEEETT---SSSS------------PPP-S--TT-EEEEEEEEEEETTEEEEEEEEEEEE------